Protein AF-A0A4Y2PBB4-F1 (afdb_monomer)

Organism: Araneus ventricosus (NCBI:txid182803)

Secondary structure (DSSP, 8-state):
-PPPPPPPPHHHHHHHHTT-------------------------------GGGTT--GGGS-SS----------SPPS-----SS---SHHHHHHHHS-HHHHHHHHHHHHHHHHHHHHHHHHS--SS-------PPPPPHHHHHHHHHHHHHHHHS--SSGGGGT---GGGGG--

Nearest PDB structures (foldseek):
  8j9h-assembly1_BL  TM=3.618E-01  e=5.213E+00  Euglena gracilis

InterPro domains:
  IPR029526 PiggyBac transposable element-derived protein [PF13843] (90-167)

Sequence (176 aa):
MAKRVKYPSESEISKLLNESDSETEESSFSNTSNSESDCSDDTEIIDYLDDSANDLSASDWQTDIKELPSLEFSANSGIYINSSEPVETEMDFLNLFFMNEIIEIIVDETNKFSKLIFEKSKIEPSSSKSQEPKCIAEVTGNEMRVFMSLIILMSIIKKPTIKMYFFQIQYLALLF

Foldseek 3Di:
DDDDDDDDDPVVVVVVVPPDDDDDDDDDDDDDDDPPDDDDDPDPPPPPPPCVVVPDDPVNDDPDPPPDPPDDDPDDPDDPDPDPDDDDDPVSVVCVVVPPVNLVVVLVVVQVVLVVVLVVCVVDPDPDPPDNPDSDDRDDSVNSVVVVVLVVVCVVDPDPDPVVSVDDPPVVVVPD

Radius of gyration: 30.01 Å; Cα contacts (8 Å, |Δi|>4): 28; chains: 1; bounding box: 83×68×50 Å

Solvent-accessible surface area (backbone atoms only — not comparable to full-atom values): 12350 Å² total; per-residue (Å²): 138,86,86,80,85,81,79,83,54,71,74,61,56,56,54,66,64,73,73,74,83,83,87,85,86,89,84,84,90,78,94,75,85,89,75,91,74,90,74,89,71,93,64,83,78,77,75,83,66,67,74,83,68,72,81,67,54,85,81,73,59,74,84,74,76,64,79,75,75,85,78,79,80,85,69,82,87,72,87,88,72,94,59,96,62,87,78,82,47,75,63,48,60,49,41,72,77,60,34,68,68,61,45,46,53,53,35,53,52,52,40,51,50,52,51,52,54,55,54,51,56,74,73,49,80,68,93,53,97,66,72,80,79,70,86,74,75,78,67,47,61,67,58,53,49,53,50,51,52,48,52,55,48,47,73,72,57,79,63,98,46,79,66,63,79,76,52,84,64,74,72,66,70,76,78,110

Mean predicted aligned error: 20.16 Å

pLDDT: mean 71.27, std 17.94, range [35.44, 96.81]

Structure (mmCIF, N/CA/C/O backbone):
data_AF-A0A4Y2PBB4-F1
#
_entry.id   AF-A0A4Y2PBB4-F1
#
loop_
_atom_site.group_PDB
_atom_site.id
_atom_site.type_symbol
_atom_site.label_atom_id
_atom_site.label_alt_id
_atom_site.label_comp_id
_atom_site.label_asym_id
_atom_site.label_entity_id
_atom_site.label_seq_id
_atom_site.pdbx_PDB_ins_code
_atom_site.Cartn_x
_atom_site.Cartn_y
_atom_site.Cartn_z
_atom_site.occupancy
_atom_site.B_iso_or_equiv
_atom_site.auth_seq_id
_atom_site.auth_comp_id
_atom_site.auth_asym_id
_atom_site.auth_atom_id
_atom_site.pdbx_PDB_model_num
ATOM 1 N N . MET A 1 1 ? -37.065 30.468 24.265 1.00 43.75 1 MET A N 1
ATOM 2 C CA . MET A 1 1 ? -36.313 31.745 24.216 1.00 43.75 1 MET A CA 1
ATOM 3 C C . MET A 1 1 ? -35.036 31.520 23.418 1.00 43.75 1 MET A C 1
ATOM 5 O O . MET A 1 1 ? -34.189 30.766 23.873 1.00 43.75 1 MET A O 1
ATOM 9 N N . ALA A 1 2 ? -34.922 32.085 22.214 1.00 45.81 2 ALA A N 1
ATOM 10 C CA . ALA A 1 2 ? -33.724 31.955 21.379 1.00 45.81 2 ALA A CA 1
ATOM 11 C C . ALA A 1 2 ? -32.713 33.066 21.725 1.00 45.81 2 ALA A C 1
ATOM 13 O O . ALA A 1 2 ? -33.076 34.243 21.717 1.00 45.81 2 ALA A O 1
ATOM 14 N N . LYS A 1 3 ? -31.462 32.704 22.045 1.00 54.16 3 LYS A N 1
ATOM 15 C CA . LYS A 1 3 ? -30.364 33.662 22.258 1.00 54.16 3 LYS A CA 1
ATOM 16 C C . LYS A 1 3 ? -29.934 34.228 20.902 1.00 54.16 3 LYS A C 1
ATOM 18 O O . LYS A 1 3 ? -29.501 33.474 20.037 1.00 54.16 3 LYS A O 1
ATOM 23 N N . ARG A 1 4 ? -30.058 35.544 20.711 1.00 58.00 4 ARG A N 1
ATOM 24 C CA . ARG A 1 4 ? -29.497 36.237 19.542 1.00 58.00 4 ARG A CA 1
ATOM 25 C C . ARG A 1 4 ? -28.008 36.485 19.782 1.00 58.00 4 ARG A C 1
ATOM 27 O O . ARG A 1 4 ? -27.651 37.098 20.783 1.00 58.00 4 ARG A O 1
ATOM 34 N N . VAL A 1 5 ? -27.163 36.010 18.872 1.00 64.62 5 VAL A N 1
ATOM 35 C CA . VAL A 1 5 ? -25.739 36.366 18.818 1.00 64.62 5 VAL A CA 1
ATOM 36 C C . VAL A 1 5 ? -25.643 37.782 18.251 1.00 64.62 5 VAL A C 1
ATOM 38 O O . VAL A 1 5 ? -26.201 38.058 17.189 1.00 64.62 5 VAL A O 1
ATOM 41 N N . LYS A 1 6 ? -25.007 38.695 18.990 1.00 74.06 6 LYS A N 1
ATOM 42 C CA . LYS A 1 6 ? -24.776 40.079 18.562 1.00 74.06 6 LYS A CA 1
ATOM 43 C C . LYS A 1 6 ? -23.363 40.163 17.996 1.00 74.06 6 LYS A C 1
ATOM 45 O O . LYS A 1 6 ? -22.411 39.891 18.719 1.00 74.06 6 LYS A O 1
ATOM 50 N N . TYR A 1 7 ? -23.248 40.507 16.719 1.00 76.69 7 TYR A N 1
ATOM 51 C CA . TYR A 1 7 ? -21.956 40.743 16.082 1.00 76.69 7 TYR A CA 1
ATOM 52 C C . TYR A 1 7 ? -21.440 42.145 16.449 1.00 76.69 7 TYR A C 1
ATOM 54 O O . TYR A 1 7 ? -22.256 43.070 16.551 1.00 76.69 7 TYR A O 1
ATOM 62 N N . PRO A 1 8 ? -20.125 42.300 16.686 1.00 72.38 8 PRO A N 1
ATOM 63 C CA . PRO A 1 8 ? -19.510 43.599 16.931 1.00 72.38 8 PRO A CA 1
ATOM 64 C C . PRO A 1 8 ? -19.609 44.497 15.694 1.00 72.38 8 PRO A C 1
ATOM 66 O O . PRO A 1 8 ? -19.693 44.024 14.559 1.00 72.38 8 PRO A O 1
ATOM 69 N N . SER A 1 9 ? -19.651 45.804 15.937 1.00 74.88 9 SER A N 1
ATOM 70 C CA . SER A 1 9 ? -19.776 46.816 14.880 1.00 74.88 9 SER A CA 1
ATOM 71 C C . SER A 1 9 ? -18.428 47.105 14.215 1.00 74.88 9 SER A C 1
ATOM 73 O O . SER A 1 9 ? -17.387 46.966 14.852 1.00 74.88 9 SER A O 1
ATOM 75 N N . GLU A 1 10 ? -18.428 47.556 12.957 1.00 74.31 10 GLU A N 1
ATOM 76 C CA . GLU A 1 10 ? -17.190 47.858 12.215 1.00 74.31 10 GLU A CA 1
ATOM 77 C C . GLU A 1 10 ? -16.285 48.862 12.943 1.00 74.31 10 GLU A C 1
ATOM 79 O O . GLU A 1 10 ? -15.072 48.686 12.968 1.00 74.31 10 GLU A O 1
ATOM 84 N N . SER A 1 11 ? -16.861 49.846 13.642 1.00 74.12 11 SER A N 1
ATOM 85 C CA . SER A 1 11 ? -16.095 50.811 14.444 1.00 74.12 11 SER A CA 1
ATOM 86 C C . SER A 1 11 ? -15.337 50.177 15.613 1.00 74.12 11 SER A C 1
ATOM 88 O O . SER A 1 11 ? -14.315 50.699 16.049 1.00 74.12 11 SER A O 1
ATOM 90 N N . GLU A 1 12 ? -15.844 49.063 16.139 1.00 73.62 12 GLU A N 1
ATOM 91 C CA . GLU A 1 12 ? -15.224 48.307 17.230 1.00 73.62 12 GLU A CA 1
ATOM 92 C C . GLU A 1 12 ? -14.040 47.484 16.702 1.00 73.62 12 GLU A C 1
ATOM 94 O O . GLU A 1 12 ? -12.995 47.413 17.343 1.00 73.62 12 GLU A O 1
ATOM 99 N N . ILE A 1 13 ? -14.172 46.960 15.479 1.00 73.75 13 ILE A N 1
ATOM 100 C CA . ILE A 1 13 ? -13.119 46.231 14.763 1.00 73.75 13 ILE A CA 1
ATOM 101 C C . ILE A 1 13 ? -11.971 47.179 14.388 1.00 73.75 13 ILE A C 1
ATOM 103 O O . ILE A 1 13 ? -10.810 46.864 14.630 1.00 73.75 13 ILE A O 1
ATOM 107 N N . SER A 1 14 ? -12.277 48.371 13.864 1.00 71.62 14 SER A N 1
ATOM 108 C CA . SER A 1 14 ? -11.256 49.360 13.483 1.00 71.62 14 SER A CA 1
ATOM 109 C C . SER A 1 14 ? -10.435 49.858 14.672 1.00 71.62 14 SER A C 1
ATOM 111 O O . SER A 1 14 ? -9.261 50.185 14.521 1.00 71.62 14 SER A O 1
ATOM 113 N N . LYS A 1 15 ? -11.036 49.909 15.865 1.00 75.38 15 LYS A N 1
ATOM 114 C CA . LYS A 1 15 ? -10.347 50.369 17.072 1.00 75.38 15 LYS A CA 1
ATOM 115 C C . LYS A 1 15 ? -9.294 49.369 17.559 1.00 75.38 15 LYS A C 1
ATOM 117 O O . LYS A 1 15 ? -8.259 49.796 18.049 1.00 75.38 15 LYS A O 1
ATOM 122 N N . LEU A 1 16 ? -9.538 48.070 17.376 1.00 68.19 16 LEU A N 1
ATOM 123 C CA . LEU A 1 16 ? -8.591 47.009 17.735 1.00 68.19 16 LEU A CA 1
ATOM 124 C C . LEU A 1 16 ? -7.382 46.946 16.792 1.00 68.19 16 LEU A C 1
ATOM 126 O O . LEU A 1 16 ? -6.309 46.532 17.211 1.00 68.19 16 LEU A O 1
ATOM 130 N N . LEU A 1 17 ? -7.546 47.363 15.534 1.00 65.50 17 LEU A N 1
ATOM 131 C CA . LEU A 1 17 ? -6.468 47.344 14.539 1.00 65.50 17 LEU A CA 1
ATOM 132 C C . LEU A 1 17 ? -5.470 48.497 14.711 1.00 65.50 17 LEU A C 1
ATOM 134 O O . LEU A 1 17 ? -4.306 48.339 14.373 1.00 65.50 17 LEU A O 1
ATOM 138 N N . ASN A 1 18 ? -5.901 49.630 15.268 1.00 63.97 18 ASN A N 1
ATOM 139 C CA . ASN A 1 18 ? -5.060 50.824 15.412 1.00 63.97 18 ASN A CA 1
ATOM 140 C C . ASN A 1 18 ? -4.245 50.870 16.719 1.00 63.97 18 ASN A C 1
ATOM 142 O O . ASN A 1 18 ? -3.584 51.871 16.979 1.00 63.97 18 ASN A O 1
ATOM 146 N N . GLU A 1 19 ? -4.320 49.840 17.568 1.00 56.00 19 GLU A N 1
ATOM 147 C CA . GLU A 1 19 ? -3.650 49.819 18.881 1.00 56.00 19 GLU A CA 1
ATOM 148 C C . GLU A 1 19 ? -2.366 48.969 18.901 1.00 56.00 19 GLU A C 1
ATOM 150 O O . GLU A 1 19 ? -1.765 48.777 19.954 1.00 56.00 19 GLU A O 1
ATOM 155 N N . SER A 1 20 ? -1.916 48.462 17.750 1.00 53.50 20 SER A N 1
ATOM 156 C CA . SER A 1 20 ? -0.652 47.728 17.623 1.00 53.50 20 SER A CA 1
ATOM 157 C C . SER A 1 20 ? 0.253 48.394 16.597 1.00 53.50 20 SER A C 1
ATOM 159 O O . SER A 1 20 ? 0.268 47.965 15.457 1.00 53.50 20 SER A O 1
ATOM 161 N N . ASP A 1 21 ? 0.990 49.419 17.031 1.00 43.59 21 ASP A N 1
ATOM 162 C CA . ASP A 1 21 ? 2.260 49.832 16.423 1.00 43.59 21 ASP A CA 1
ATOM 163 C C . ASP A 1 21 ? 3.111 50.580 17.466 1.00 43.59 21 ASP A C 1
ATOM 165 O O . ASP A 1 21 ? 2.769 51.669 17.928 1.00 43.59 21 ASP A O 1
ATOM 169 N N . SER A 1 22 ? 4.236 49.977 17.853 1.00 47.88 22 SER A N 1
ATOM 170 C CA . SER A 1 22 ? 5.386 50.685 18.420 1.00 47.88 22 SER A CA 1
ATOM 171 C C . SER A 1 22 ? 6.642 50.055 17.834 1.00 47.88 22 SER A C 1
ATOM 173 O O . SER A 1 22 ? 7.007 48.932 18.175 1.00 47.88 22 SER A O 1
ATOM 175 N N . GLU A 1 23 ? 7.264 50.797 16.930 1.00 49.31 23 GLU A N 1
ATOM 176 C CA . GLU A 1 23 ? 8.400 50.413 16.099 1.00 49.31 23 GLU A CA 1
ATOM 177 C C . GLU A 1 23 ? 9.717 50.335 16.885 1.00 49.31 23 GLU A C 1
ATOM 179 O O . GLU A 1 23 ? 9.959 51.110 17.814 1.00 49.31 23 GLU A O 1
ATOM 184 N N . THR A 1 24 ? 10.626 49.447 16.473 1.00 43.56 24 THR A N 1
ATOM 185 C CA . THR A 1 24 ? 12.070 49.693 16.593 1.00 43.56 24 THR A CA 1
ATOM 186 C C . THR A 1 24 ? 12.795 49.046 15.414 1.00 43.56 24 THR A C 1
ATOM 188 O O . THR A 1 24 ? 12.574 47.886 15.080 1.00 43.56 24 THR A O 1
ATOM 191 N N . GLU A 1 25 ? 13.625 49.869 14.793 1.00 42.59 25 GLU A N 1
ATOM 192 C CA . GLU A 1 25 ? 14.246 49.759 13.479 1.00 42.59 25 GLU A CA 1
ATOM 193 C C . GLU A 1 25 ? 15.594 48.991 13.480 1.00 42.59 25 GLU A C 1
ATOM 195 O O . GLU A 1 25 ? 16.358 49.067 14.443 1.00 42.59 25 GLU A O 1
ATOM 200 N N . GLU A 1 26 ? 15.873 48.347 12.334 1.00 41.59 26 GLU A N 1
ATOM 201 C CA . GLU A 1 26 ? 17.186 48.017 11.717 1.00 41.59 26 GLU A CA 1
ATOM 202 C C . GLU A 1 26 ? 18.012 46.783 12.181 1.00 41.59 26 GLU A C 1
ATOM 204 O O . GLU A 1 26 ? 18.726 46.800 13.183 1.00 41.59 26 GLU A O 1
ATOM 209 N N . SER A 1 27 ? 18.085 45.731 11.341 1.00 35.44 27 SER A N 1
ATOM 210 C CA . SER A 1 27 ? 19.263 45.464 10.472 1.00 35.44 27 SER A CA 1
ATOM 211 C C . SER A 1 27 ? 19.298 44.055 9.819 1.00 35.44 27 SER A C 1
ATOM 213 O O . SER A 1 27 ? 19.189 43.025 10.471 1.00 35.44 27 SER A O 1
ATOM 215 N N . SER A 1 28 ? 19.519 44.063 8.497 1.00 38.28 28 SER A N 1
ATOM 216 C CA . SER A 1 28 ? 20.269 43.124 7.631 1.00 38.28 28 SER A CA 1
ATOM 217 C C . SER A 1 28 ? 20.071 41.589 7.645 1.00 38.28 28 SER A C 1
ATOM 219 O O . SER A 1 28 ? 20.557 40.872 8.509 1.00 38.28 28 SER A O 1
ATOM 221 N N . PHE A 1 29 ? 19.569 41.124 6.489 1.00 40.06 29 PHE A N 1
ATOM 222 C CA . PHE A 1 29 ? 19.884 39.900 5.723 1.00 40.06 29 PHE A CA 1
ATOM 223 C C . PHE A 1 29 ? 19.882 38.525 6.416 1.00 40.06 29 PHE A C 1
ATOM 225 O O . PHE A 1 29 ? 20.859 38.118 7.033 1.00 40.06 29 PHE A O 1
ATOM 232 N N . SER A 1 30 ? 18.897 37.692 6.065 1.00 38.47 30 SER A N 1
ATOM 233 C CA . SER A 1 30 ? 19.142 36.380 5.430 1.00 38.47 30 SER A CA 1
ATOM 234 C C . SER A 1 30 ? 17.825 35.701 5.036 1.00 38.47 30 SER A C 1
ATOM 236 O O . SER A 1 30 ? 16.863 35.665 5.797 1.00 38.47 30 SER A O 1
ATOM 238 N N . ASN A 1 31 ? 17.777 35.181 3.808 1.00 47.44 31 ASN A N 1
ATOM 239 C CA . ASN A 1 31 ? 16.677 34.362 3.306 1.00 47.44 31 ASN A CA 1
ATOM 240 C C . ASN A 1 31 ? 16.525 33.101 4.165 1.00 47.44 31 ASN A C 1
ATOM 242 O O . ASN A 1 31 ? 17.459 32.308 4.250 1.00 47.44 31 ASN A O 1
ATOM 246 N N . THR A 1 32 ? 15.332 32.866 4.703 1.00 38.91 32 THR A N 1
ATOM 247 C CA . THR A 1 32 ? 14.933 31.564 5.243 1.00 38.91 32 THR A CA 1
ATOM 248 C C . THR A 1 32 ? 13.586 31.185 4.640 1.00 38.91 32 THR A C 1
ATOM 250 O O . THR A 1 32 ? 12.572 31.856 4.815 1.00 38.91 32 THR A O 1
ATOM 253 N N . SER A 1 33 ? 13.628 30.131 3.829 1.00 40.69 33 SER A N 1
ATOM 254 C CA . SER A 1 33 ? 12.476 29.466 3.242 1.00 40.69 33 SER A CA 1
ATOM 255 C C . SER A 1 33 ? 11.759 28.697 4.349 1.00 40.69 33 SER A C 1
ATOM 257 O O . SER A 1 33 ? 12.247 27.653 4.774 1.00 40.69 33 SER A O 1
ATOM 259 N N . ASN A 1 34 ? 10.605 29.191 4.801 1.00 37.28 34 ASN A N 1
ATOM 260 C CA . ASN A 1 34 ? 9.752 28.485 5.756 1.00 37.28 34 ASN A CA 1
ATOM 261 C C . ASN A 1 34 ? 9.193 27.200 5.126 1.00 37.28 34 ASN A C 1
ATOM 263 O O . ASN A 1 34 ? 8.196 27.225 4.405 1.00 37.28 34 ASN A O 1
ATOM 267 N N . SER A 1 35 ? 9.840 26.073 5.418 1.00 45.50 35 SER A N 1
ATOM 268 C CA . SER A 1 35 ? 9.249 24.739 5.336 1.00 45.50 35 SER A CA 1
ATOM 269 C C . SER A 1 35 ? 9.060 24.237 6.763 1.00 45.50 35 SER A C 1
ATOM 271 O O . SER A 1 35 ? 9.949 23.621 7.340 1.00 45.50 35 SER A O 1
ATOM 273 N N . GLU A 1 36 ? 7.900 24.539 7.335 1.00 41.81 36 GLU A N 1
ATOM 274 C CA . GLU A 1 36 ? 7.465 24.043 8.640 1.00 41.81 36 GLU A CA 1
ATOM 275 C C . GLU A 1 36 ? 7.077 22.561 8.483 1.00 41.81 36 GLU A C 1
ATOM 277 O O . GLU A 1 36 ? 5.978 22.227 8.037 1.00 41.81 36 GLU A O 1
ATOM 282 N N . SER A 1 37 ? 8.010 21.666 8.798 1.00 48.28 37 SER A N 1
ATOM 283 C CA . SER A 1 37 ? 7.759 20.243 9.036 1.00 48.28 37 SER A CA 1
ATOM 284 C C . SER A 1 37 ? 8.382 19.902 10.380 1.00 48.28 37 SER A C 1
ATOM 286 O O . SER A 1 37 ? 9.526 19.461 10.456 1.00 48.28 37 SER A O 1
ATOM 288 N N . ASP A 1 38 ? 7.621 20.161 11.435 1.00 38.88 38 ASP A N 1
ATOM 289 C CA . ASP A 1 38 ? 7.949 19.777 12.800 1.00 38.88 38 ASP A CA 1
ATOM 290 C C . ASP A 1 38 ? 7.742 18.258 12.945 1.00 38.88 38 ASP A C 1
ATOM 292 O O . ASP A 1 38 ? 6.617 17.755 12.959 1.00 38.88 38 ASP A O 1
ATOM 296 N N . CYS A 1 39 ? 8.842 17.511 12.944 1.00 42.38 39 CYS A N 1
ATOM 297 C CA . CYS A 1 39 ? 8.898 16.104 13.327 1.00 42.38 39 CYS A CA 1
ATOM 298 C C . CYS A 1 39 ? 9.960 15.993 14.419 1.00 42.38 39 CYS A C 1
ATOM 300 O O . CYS A 1 39 ? 11.115 15.674 14.153 1.00 42.38 39 CYS A O 1
ATOM 302 N N . SER A 1 40 ? 9.565 16.328 15.645 1.00 45.88 40 SER A N 1
ATOM 303 C CA . SER A 1 40 ? 10.301 15.955 16.848 1.00 45.88 40 SER A CA 1
ATOM 304 C C . SER A 1 40 ? 10.120 14.450 17.058 1.00 45.88 40 SER A C 1
ATOM 306 O O . SER A 1 40 ? 9.059 13.993 17.481 1.00 45.88 40 SER A O 1
ATOM 308 N N . ASP A 1 41 ? 11.146 13.687 16.686 1.00 47.62 41 ASP A N 1
ATOM 309 C CA . ASP A 1 41 ? 11.346 12.311 17.129 1.00 47.62 41 ASP A CA 1
ATOM 310 C C . ASP A 1 41 ? 12.558 12.329 18.067 1.00 47.62 41 ASP A C 1
ATOM 312 O O . ASP A 1 41 ? 13.708 12.364 17.630 1.00 47.62 41 ASP A O 1
ATOM 316 N N . ASP A 1 42 ? 12.292 12.403 19.374 1.00 51.09 42 ASP A N 1
ATOM 317 C CA . ASP A 1 42 ? 13.298 12.257 20.430 1.00 51.09 42 ASP A CA 1
ATOM 318 C C . ASP A 1 42 ? 13.676 10.772 20.559 1.00 51.09 42 ASP A C 1
ATOM 320 O O . ASP A 1 42 ? 13.430 10.113 21.571 1.00 51.09 42 ASP A O 1
ATOM 324 N N . THR A 1 43 ? 14.269 10.214 19.509 1.00 57.44 43 THR A N 1
ATOM 325 C CA . THR A 1 43 ? 15.078 9.006 19.635 1.00 57.44 43 THR A CA 1
ATOM 326 C C . THR A 1 43 ? 16.516 9.451 19.813 1.00 57.44 43 THR A C 1
ATOM 328 O O . THR A 1 43 ? 17.122 9.974 18.878 1.00 57.44 43 THR A O 1
ATOM 331 N N . GLU A 1 44 ? 17.061 9.262 21.016 1.00 54.19 44 GLU A N 1
ATOM 332 C CA . GLU A 1 44 ? 18.499 9.353 21.255 1.00 54.19 44 GLU A CA 1
ATOM 333 C C . GLU A 1 44 ? 19.199 8.423 20.256 1.00 54.19 44 GLU A C 1
ATOM 335 O O . GLU A 1 44 ? 19.171 7.198 20.390 1.00 54.19 44 GLU A O 1
ATOM 340 N N . ILE A 1 45 ? 19.778 9.013 19.209 1.00 56.25 45 ILE A N 1
ATOM 341 C CA . ILE A 1 45 ? 20.668 8.323 18.285 1.00 56.25 45 ILE A CA 1
ATOM 342 C C . ILE A 1 45 ? 21.884 7.938 19.123 1.00 56.25 45 ILE A C 1
ATOM 344 O O . ILE A 1 45 ? 22.786 8.741 19.356 1.00 56.25 45 ILE A O 1
ATOM 348 N N . ILE A 1 46 ? 21.872 6.716 19.651 1.00 56.16 46 ILE A N 1
ATOM 349 C CA . ILE A 1 46 ? 23.060 6.093 20.216 1.00 56.16 46 ILE A CA 1
ATOM 350 C C . ILE A 1 46 ? 23.963 5.815 19.019 1.00 56.16 46 ILE A C 1
ATOM 352 O O . ILE A 1 46 ? 23.807 4.810 18.323 1.00 56.16 46 ILE A O 1
ATOM 356 N N . ASP A 1 47 ? 24.864 6.760 18.759 1.00 47.66 47 ASP A N 1
ATOM 357 C CA . ASP A 1 47 ? 25.982 6.611 17.840 1.00 47.66 47 ASP A CA 1
ATOM 358 C C . ASP A 1 47 ? 26.829 5.427 18.320 1.00 47.66 47 ASP A C 1
ATOM 360 O O . ASP A 1 47 ? 27.738 5.555 19.138 1.00 47.66 47 ASP A O 1
ATOM 364 N N . TYR A 1 48 ? 26.544 4.237 17.794 1.00 53.12 48 TYR A N 1
ATOM 365 C CA . TYR A 1 48 ? 27.522 3.156 17.733 1.00 53.12 48 TYR A CA 1
ATOM 366 C C . TYR A 1 48 ? 28.523 3.481 16.620 1.00 53.12 48 TYR A C 1
ATOM 368 O O . TYR A 1 48 ? 28.664 2.741 15.646 1.00 53.12 48 TYR A O 1
ATOM 376 N N . LEU A 1 49 ? 29.185 4.632 16.740 1.00 54.78 49 LEU A N 1
ATOM 377 C CA . LEU A 1 49 ? 30.359 4.934 15.950 1.00 54.78 49 LEU A CA 1
ATOM 378 C C . LEU A 1 49 ? 31.506 4.150 16.574 1.00 54.78 49 LEU A C 1
ATOM 380 O O . LEU A 1 49 ? 31.908 4.374 17.712 1.00 54.78 49 LEU A O 1
ATOM 384 N N . ASP A 1 50 ? 31.976 3.165 15.822 1.00 53.50 50 ASP A N 1
ATOM 385 C CA . ASP A 1 50 ? 33.253 2.519 16.059 1.00 53.50 50 ASP A CA 1
ATOM 386 C C . ASP A 1 50 ? 34.339 3.611 16.076 1.00 53.50 50 ASP A C 1
ATOM 388 O O . ASP A 1 50 ? 34.716 4.151 15.032 1.00 53.50 50 ASP A O 1
ATOM 392 N N . ASP A 1 51 ? 34.819 3.963 17.274 1.00 54.19 51 ASP A N 1
ATOM 393 C CA . ASP A 1 51 ? 35.875 4.962 17.516 1.00 54.19 51 ASP A CA 1
ATOM 394 C C . ASP A 1 51 ? 37.178 4.658 16.745 1.00 54.19 51 ASP A C 1
ATOM 396 O O . ASP A 1 51 ? 38.077 5.497 16.669 1.00 54.19 51 ASP A O 1
ATOM 400 N N . SER A 1 52 ? 37.282 3.481 16.118 1.00 57.09 52 SER A N 1
ATOM 401 C CA . SER A 1 52 ? 38.354 3.122 15.191 1.00 57.09 52 SER A CA 1
ATOM 402 C C . SER A 1 52 ? 38.429 4.001 13.932 1.00 57.09 52 SER A C 1
ATOM 404 O O . SER A 1 52 ? 39.455 3.966 13.251 1.00 57.09 52 SER A O 1
ATOM 406 N N . ALA A 1 53 ? 37.385 4.759 13.577 1.00 55.06 53 ALA A N 1
ATOM 407 C CA . ALA A 1 53 ? 37.382 5.605 12.376 1.00 55.06 53 ALA A CA 1
ATOM 408 C C . ALA A 1 53 ? 37.961 7.022 12.594 1.00 55.06 53 ALA A C 1
ATOM 410 O O . ALA A 1 53 ? 38.149 7.760 11.627 1.00 55.06 53 ALA A O 1
ATOM 411 N N . ASN A 1 54 ? 38.268 7.405 13.839 1.00 57.25 54 ASN A N 1
ATOM 412 C CA . ASN A 1 54 ? 38.697 8.765 14.198 1.00 57.25 54 ASN A CA 1
ATOM 413 C C . ASN A 1 54 ? 40.206 9.045 14.039 1.00 57.25 54 ASN A C 1
ATOM 415 O O . ASN A 1 54 ? 40.655 10.136 14.385 1.00 57.25 54 ASN A O 1
ATOM 419 N N . ASP A 1 55 ? 40.995 8.108 13.504 1.00 58.75 55 ASP A N 1
ATOM 420 C CA . ASP A 1 55 ? 42.446 8.296 13.298 1.00 58.75 55 ASP A CA 1
ATOM 421 C C . ASP A 1 55 ? 42.807 8.880 11.916 1.00 58.75 55 ASP A C 1
ATOM 423 O O . ASP A 1 55 ? 43.976 8.962 11.551 1.00 58.75 55 ASP A O 1
ATOM 427 N N . LEU A 1 56 ? 41.811 9.295 11.124 1.00 61.88 56 LEU A N 1
ATOM 428 C CA . LEU A 1 56 ? 42.044 9.986 9.855 1.00 61.88 56 LEU A CA 1
ATOM 429 C C . LEU A 1 56 ? 41.926 11.493 10.067 1.00 61.88 56 LEU A C 1
ATOM 431 O O . LEU A 1 56 ? 40.839 12.054 10.214 1.00 61.88 56 LEU A O 1
ATOM 435 N N . SER A 1 57 ? 43.071 12.164 10.079 1.00 68.06 57 SER A N 1
ATOM 436 C CA . SER A 1 57 ? 43.122 13.618 10.130 1.00 68.06 57 SER A CA 1
ATOM 437 C C . SER A 1 57 ? 42.718 14.203 8.773 1.00 68.06 57 SER A C 1
ATOM 439 O O . SER A 1 57 ? 42.902 13.586 7.725 1.00 68.06 57 SER A O 1
ATOM 441 N N . ALA A 1 58 ? 42.229 15.446 8.744 1.00 61.94 58 ALA A N 1
ATOM 442 C CA . ALA A 1 58 ? 41.965 16.152 7.483 1.00 61.94 58 ALA A CA 1
ATOM 443 C C . ALA A 1 58 ? 43.207 16.247 6.559 1.00 61.94 58 ALA A C 1
ATOM 445 O O . ALA A 1 58 ? 43.061 16.512 5.369 1.00 61.94 58 ALA A O 1
ATOM 446 N N . SER A 1 59 ? 44.413 15.998 7.088 1.00 62.66 59 SER A N 1
ATOM 447 C CA . SER A 1 59 ? 45.665 15.916 6.325 1.00 62.66 59 SER A CA 1
ATOM 448 C C . SER A 1 59 ? 45.846 14.608 5.542 1.00 62.66 59 SER A C 1
ATOM 450 O O . SER A 1 59 ? 46.733 14.552 4.695 1.00 62.66 59 SER A O 1
ATOM 452 N N . ASP A 1 60 ? 45.028 13.578 5.785 1.00 67.88 60 ASP A N 1
ATOM 453 C CA . ASP A 1 60 ? 45.069 12.301 5.052 1.00 67.88 60 ASP A CA 1
ATOM 454 C C . ASP A 1 60 ? 44.288 12.351 3.725 1.00 67.88 60 ASP A C 1
ATOM 456 O O . ASP A 1 60 ? 44.343 11.425 2.913 1.00 67.88 60 ASP A O 1
ATOM 460 N N . TRP A 1 61 ? 43.592 13.461 3.458 1.00 73.38 61 TRP A N 1
ATOM 461 C CA . TRP A 1 61 ? 42.965 13.735 2.170 1.00 73.38 61 TRP A CA 1
ATOM 462 C C . TRP A 1 61 ? 44.021 14.231 1.177 1.00 73.38 61 TRP A C 1
ATOM 464 O O . TRP A 1 61 ? 44.545 15.338 1.303 1.00 73.38 61 TRP A O 1
ATOM 474 N N . GLN A 1 62 ? 44.331 13.436 0.150 1.00 70.81 62 GLN A N 1
ATOM 475 C CA . GLN A 1 62 ? 45.181 13.903 -0.947 1.00 70.81 62 GLN A CA 1
ATOM 476 C C . GLN A 1 62 ? 44.439 14.944 -1.796 1.00 70.81 62 GLN A C 1
ATOM 478 O O . GLN A 1 62 ? 43.447 14.637 -2.453 1.00 70.81 62 GLN A O 1
ATOM 483 N N . THR A 1 63 ? 44.956 16.173 -1.826 1.00 69.00 63 THR A N 1
ATOM 484 C CA . THR A 1 63 ? 44.509 17.237 -2.745 1.00 69.00 63 THR A CA 1
ATOM 485 C C . THR A 1 63 ? 45.019 17.035 -4.170 1.00 69.00 63 THR A C 1
ATOM 487 O O . THR A 1 63 ? 44.429 17.543 -5.123 1.00 69.00 63 THR A O 1
ATOM 490 N N . ASP A 1 64 ? 46.101 16.271 -4.320 1.00 69.44 64 ASP A N 1
ATOM 491 C CA . ASP A 1 64 ? 46.697 15.942 -5.608 1.00 69.44 64 ASP A CA 1
ATOM 492 C C . ASP A 1 64 ? 46.040 14.672 -6.151 1.00 69.44 64 ASP A C 1
ATOM 494 O O . ASP A 1 64 ? 46.504 13.551 -5.922 1.00 69.44 64 ASP A O 1
ATOM 498 N N . ILE A 1 65 ? 44.931 14.847 -6.873 1.00 67.69 65 ILE A N 1
ATOM 499 C CA . ILE A 1 65 ? 44.295 13.764 -7.625 1.00 67.69 65 ILE A CA 1
ATOM 500 C C . ILE A 1 65 ? 45.255 13.373 -8.754 1.00 67.69 65 ILE A C 1
ATOM 502 O O . ILE A 1 65 ? 45.245 13.947 -9.842 1.00 67.69 65 ILE A O 1
ATOM 506 N N . LYS A 1 66 ? 46.119 12.390 -8.490 1.00 71.56 66 LYS A N 1
ATOM 507 C CA . LYS A 1 66 ? 46.791 11.627 -9.544 1.00 71.56 66 LYS A CA 1
ATOM 508 C C . LYS A 1 66 ? 45.685 11.071 -10.442 1.00 71.56 66 LYS A C 1
ATOM 510 O O . LYS A 1 66 ? 44.717 10.547 -9.898 1.00 71.56 66 LYS A O 1
ATOM 515 N N . GLU A 1 67 ? 45.802 11.251 -11.762 1.00 71.81 67 GLU A N 1
ATOM 516 C CA . GLU A 1 67 ? 44.781 10.858 -12.749 1.00 71.81 67 GLU A CA 1
ATOM 517 C C . GLU A 1 67 ? 44.070 9.570 -12.319 1.00 71.81 67 GLU A C 1
ATOM 519 O O . GLU A 1 67 ? 44.716 8.531 -12.145 1.00 71.81 67 GLU A O 1
ATOM 524 N N . LEU A 1 68 ? 42.757 9.669 -12.063 1.00 73.56 68 LEU A N 1
ATOM 525 C CA . LEU A 1 68 ? 41.969 8.522 -11.632 1.00 73.56 68 LEU A CA 1
ATOM 526 C C . LEU A 1 68 ? 42.151 7.413 -12.675 1.00 73.56 68 LEU A C 1
ATOM 528 O O . LEU A 1 68 ? 42.017 7.692 -13.872 1.00 73.56 68 LEU A O 1
ATOM 532 N N . PRO A 1 69 ? 42.452 6.169 -12.264 1.00 76.50 69 PRO A N 1
ATOM 533 C CA . PRO A 1 69 ? 42.534 5.075 -13.212 1.00 76.50 69 PRO A CA 1
ATOM 534 C C . PRO A 1 69 ? 41.213 4.991 -13.977 1.00 76.50 69 PRO A C 1
ATOM 536 O O . PRO A 1 69 ? 40.136 5.027 -13.380 1.00 76.50 69 PRO A O 1
ATOM 539 N N . SER A 1 70 ? 41.310 4.896 -15.303 1.00 75.56 70 SER A N 1
ATOM 540 C CA . SER A 1 70 ? 40.171 4.635 -16.180 1.00 75.56 70 SER A CA 1
ATOM 541 C C . SER A 1 70 ? 39.494 3.343 -15.730 1.00 75.56 70 SER A C 1
ATOM 543 O O . SER A 1 70 ? 40.000 2.250 -15.987 1.00 75.56 70 SER A O 1
ATOM 545 N N . LEU A 1 71 ? 38.371 3.467 -15.026 1.00 79.69 71 LEU A N 1
ATOM 546 C CA . LEU A 1 71 ? 37.576 2.322 -14.620 1.00 79.69 71 LEU A CA 1
ATOM 547 C C . LEU A 1 71 ? 36.730 1.888 -15.817 1.00 79.69 71 LEU A C 1
ATOM 549 O O . LEU A 1 71 ? 35.711 2.502 -16.131 1.00 79.69 71 LEU A O 1
ATOM 553 N N . GLU A 1 72 ? 37.168 0.837 -16.505 1.00 79.75 72 GLU A N 1
ATOM 554 C CA . GLU A 1 72 ? 36.351 0.203 -17.535 1.00 79.75 72 GLU A CA 1
ATOM 555 C C . GLU A 1 72 ? 35.277 -0.660 -16.872 1.00 79.75 72 GLU A C 1
ATOM 557 O O . GLU A 1 72 ? 35.544 -1.728 -16.318 1.00 79.75 72 GLU A O 1
ATOM 562 N N . PHE A 1 73 ? 34.035 -0.189 -16.925 1.00 80.69 73 PHE A N 1
ATOM 563 C CA . PHE A 1 73 ? 32.883 -0.989 -16.541 1.00 80.69 73 PHE A CA 1
ATOM 564 C C . PHE A 1 73 ? 32.610 -2.023 -17.642 1.00 80.69 73 PHE A C 1
ATOM 566 O O . PHE A 1 73 ? 32.134 -1.681 -18.720 1.00 80.69 73 PHE A O 1
ATOM 573 N N . SER A 1 74 ? 32.916 -3.293 -17.371 1.00 80.50 74 SER A N 1
ATOM 574 C CA . SER A 1 74 ? 32.666 -4.417 -18.291 1.00 80.50 74 SER A CA 1
ATOM 575 C C . SER A 1 74 ? 31.273 -5.037 -18.141 1.00 80.50 74 SER A C 1
ATOM 577 O O . SER A 1 74 ? 30.889 -5.910 -18.918 1.00 80.50 74 SER A O 1
ATOM 579 N N . ALA A 1 75 ? 30.517 -4.609 -17.128 1.00 80.56 75 ALA A N 1
ATOM 580 C CA . ALA A 1 75 ? 29.166 -5.086 -16.891 1.00 80.56 75 ALA A CA 1
ATOM 581 C C . ALA A 1 75 ? 28.194 -4.487 -17.914 1.00 80.56 75 ALA A C 1
ATOM 583 O O . ALA A 1 75 ? 28.253 -3.299 -18.240 1.00 80.56 75 ALA A O 1
ATOM 584 N N . ASN A 1 76 ? 27.255 -5.309 -18.381 1.00 79.56 76 ASN A N 1
ATOM 585 C CA . ASN A 1 76 ? 26.174 -4.828 -19.229 1.00 79.56 76 ASN A CA 1
ATOM 586 C C . ASN A 1 76 ? 25.333 -3.821 -18.442 1.00 79.56 76 ASN A C 1
ATOM 588 O O . ASN A 1 76 ? 24.800 -4.135 -17.379 1.00 79.56 76 ASN A O 1
ATOM 592 N N . SER A 1 77 ? 25.214 -2.609 -18.979 1.00 76.12 77 SER A N 1
ATOM 593 C CA . SER A 1 77 ? 24.308 -1.606 -18.431 1.00 76.12 77 SER A CA 1
ATOM 594 C C . SER A 1 77 ? 22.870 -2.062 -18.638 1.00 76.12 77 SER A C 1
ATOM 596 O O . SER A 1 77 ? 22.480 -2.412 -19.751 1.00 76.12 77 SER A O 1
ATOM 598 N N . GLY A 1 78 ? 22.081 -2.054 -17.571 1.00 76.12 78 GLY A N 1
ATOM 599 C CA . GLY A 1 78 ? 20.682 -2.438 -17.637 1.00 76.12 78 GLY A CA 1
ATOM 600 C C . GLY A 1 78 ? 20.186 -3.059 -16.346 1.00 76.12 78 GLY A C 1
ATOM 601 O O . GLY A 1 78 ? 20.900 -3.176 -15.352 1.00 76.12 78 GLY A O 1
ATOM 602 N N . ILE A 1 79 ? 18.920 -3.440 -16.383 1.00 72.81 79 ILE A N 1
ATOM 603 C CA . ILE A 1 79 ? 18.259 -4.108 -15.279 1.00 72.81 79 ILE A CA 1
ATOM 604 C C . ILE A 1 79 ? 18.801 -5.539 -15.160 1.00 72.81 79 ILE A C 1
ATOM 606 O O . ILE A 1 79 ? 18.702 -6.341 -16.088 1.00 72.81 79 ILE A O 1
ATOM 610 N N . TYR A 1 80 ? 19.376 -5.853 -14.000 1.00 75.06 80 TYR A N 1
ATOM 611 C CA . TYR A 1 80 ? 19.824 -7.200 -13.664 1.00 75.06 80 TYR A CA 1
ATOM 612 C C . TYR A 1 80 ? 18.658 -7.986 -13.061 1.00 75.06 80 TYR A C 1
ATOM 614 O O . TYR A 1 80 ? 18.500 -8.070 -11.844 1.00 75.06 80 TYR A O 1
ATOM 622 N N . ILE A 1 81 ? 17.797 -8.519 -13.926 1.00 70.56 81 ILE A N 1
ATOM 623 C CA . ILE A 1 81 ? 16.714 -9.412 -13.518 1.00 70.56 81 ILE A CA 1
ATOM 624 C C . ILE A 1 81 ? 17.149 -10.852 -13.778 1.00 70.56 81 ILE A C 1
ATOM 626 O O . ILE A 1 81 ? 17.185 -11.311 -14.916 1.00 70.56 81 ILE A O 1
ATOM 630 N N . ASN A 1 82 ? 17.417 -11.584 -12.698 1.00 68.25 82 ASN A N 1
ATOM 631 C CA . ASN A 1 82 ? 17.521 -13.044 -12.716 1.00 68.25 82 ASN A CA 1
ATOM 632 C C . ASN A 1 82 ? 16.126 -13.676 -12.566 1.00 68.25 82 ASN A C 1
ATOM 634 O O . ASN A 1 82 ? 15.917 -14.538 -11.715 1.00 68.25 82 ASN A O 1
ATOM 638 N N . SER A 1 83 ? 15.146 -13.201 -13.336 1.00 64.50 83 SER A N 1
ATOM 639 C CA . SER A 1 83 ? 13.807 -13.795 -13.362 1.00 64.50 83 SER A CA 1
ATOM 640 C C . SER A 1 83 ? 13.766 -14.886 -14.419 1.00 64.50 83 SER A C 1
ATOM 642 O O . SER A 1 83 ? 14.270 -14.714 -15.527 1.00 64.50 83 SER A O 1
ATOM 644 N N . SER A 1 84 ? 13.141 -16.010 -14.074 1.00 65.06 84 SER A N 1
ATOM 645 C CA . SER A 1 84 ? 12.818 -17.060 -15.042 1.00 65.06 84 SER A CA 1
ATOM 646 C C . SER A 1 84 ? 11.713 -16.631 -16.013 1.00 65.06 84 SER A C 1
ATOM 648 O O . SER A 1 84 ? 11.547 -17.267 -17.053 1.00 65.06 84 SER A O 1
ATOM 650 N N . GLU A 1 85 ? 10.949 -15.594 -15.668 1.00 69.31 85 GLU A N 1
ATOM 651 C CA . GLU A 1 85 ? 9.837 -15.078 -16.461 1.00 69.31 85 GLU A CA 1
ATOM 652 C C . GLU A 1 85 ? 10.198 -13.715 -17.066 1.00 69.31 85 GLU A C 1
ATOM 654 O O . GLU A 1 85 ? 10.785 -12.874 -16.369 1.00 69.31 85 GLU A O 1
ATOM 659 N N . PRO A 1 86 ? 9.882 -13.492 -18.355 1.00 74.69 86 PRO A N 1
ATOM 660 C CA . PRO A 1 86 ? 10.143 -12.222 -19.010 1.00 74.69 86 PRO A CA 1
ATOM 661 C C . PRO A 1 86 ? 9.301 -11.117 -18.363 1.00 74.69 86 PRO A C 1
ATOM 663 O O . PRO A 1 86 ? 8.102 -11.271 -18.154 1.00 74.69 86 PRO A O 1
ATOM 666 N N . VAL A 1 87 ? 9.950 -9.999 -18.043 1.00 81.69 87 VAL A N 1
ATOM 667 C CA . VAL A 1 87 ? 9.298 -8.792 -17.525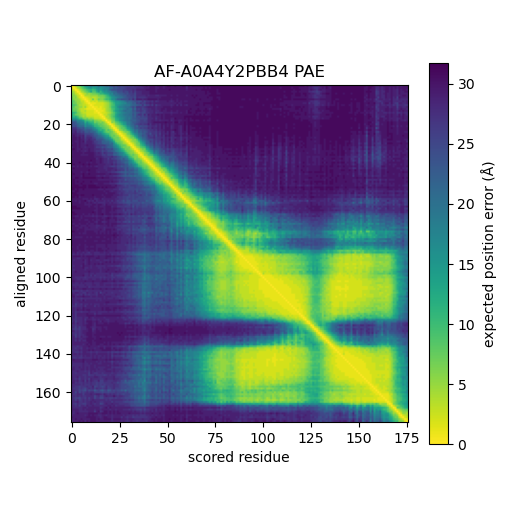 1.00 81.69 87 VAL A CA 1
ATOM 668 C C . VAL A 1 87 ? 8.960 -7.916 -18.724 1.00 81.69 87 VAL A C 1
ATOM 670 O O . VAL A 1 87 ? 9.855 -7.327 -19.331 1.00 81.69 87 VAL A O 1
ATOM 673 N N . GLU A 1 88 ? 7.682 -7.883 -19.099 1.00 85.06 88 GLU A N 1
ATOM 674 C CA . GLU A 1 88 ? 7.220 -7.208 -20.322 1.00 85.06 88 GLU A CA 1
ATOM 675 C C . GLU A 1 88 ? 6.267 -6.050 -20.025 1.00 85.06 88 GLU A C 1
ATOM 677 O O . GLU A 1 88 ? 6.237 -5.074 -20.776 1.00 85.06 88 GLU A O 1
ATOM 682 N N . THR A 1 89 ? 5.510 -6.131 -18.930 1.00 89.38 89 THR A N 1
ATOM 683 C CA . THR A 1 89 ? 4.491 -5.138 -18.579 1.00 89.38 89 THR A CA 1
ATOM 684 C C . THR A 1 89 ? 4.946 -4.226 -17.444 1.00 89.38 89 THR A C 1
ATOM 686 O O . THR A 1 89 ? 5.772 -4.589 -16.607 1.00 89.38 89 THR A O 1
ATOM 689 N N . GLU A 1 90 ? 4.361 -3.030 -17.357 1.00 88.62 90 GLU A N 1
ATOM 690 C CA . GLU A 1 90 ? 4.620 -2.079 -16.269 1.00 88.62 90 GLU A CA 1
ATOM 691 C C . GLU A 1 90 ? 4.293 -2.682 -14.895 1.00 88.62 90 GLU A C 1
ATOM 693 O O . GLU A 1 90 ? 4.938 -2.361 -13.894 1.00 88.62 90 GLU A O 1
ATOM 698 N N . MET A 1 91 ? 3.310 -3.585 -14.851 1.00 86.88 91 MET A N 1
ATOM 699 C CA . MET A 1 91 ? 2.926 -4.293 -13.635 1.00 86.88 91 MET A CA 1
ATOM 700 C C . MET A 1 91 ? 4.016 -5.266 -13.176 1.00 86.88 91 MET A C 1
ATOM 702 O O . MET A 1 91 ? 4.254 -5.385 -11.975 1.00 86.88 91 MET A O 1
ATOM 706 N N . ASP A 1 92 ? 4.712 -5.915 -14.109 1.00 87.19 92 ASP A N 1
ATOM 707 C CA . ASP A 1 92 ? 5.804 -6.836 -13.785 1.00 87.19 92 ASP A CA 1
ATOM 708 C C . ASP A 1 92 ? 6.956 -6.080 -13.118 1.00 87.19 92 ASP A C 1
ATOM 710 O O . ASP A 1 92 ? 7.458 -6.509 -12.082 1.00 87.19 92 ASP A O 1
ATOM 714 N N . PHE A 1 93 ? 7.300 -4.893 -13.633 1.00 86.69 93 PHE A N 1
ATOM 715 C CA . PHE A 1 93 ? 8.291 -4.019 -12.999 1.00 86.69 93 PHE A CA 1
ATOM 716 C C . PHE A 1 93 ? 7.856 -3.551 -11.610 1.00 86.69 93 PHE A C 1
ATOM 718 O O . PHE A 1 93 ? 8.672 -3.522 -10.692 1.00 86.69 93 PHE A O 1
ATOM 725 N N . LEU A 1 94 ? 6.579 -3.203 -11.430 1.00 88.31 94 LEU A N 1
ATOM 726 C CA . LEU A 1 94 ? 6.058 -2.797 -10.125 1.00 88.31 94 LEU A CA 1
ATOM 727 C C . LEU A 1 94 ? 6.144 -3.945 -9.105 1.00 88.31 94 LEU A C 1
ATOM 729 O O . LEU A 1 94 ? 6.533 -3.732 -7.956 1.00 88.31 94 LEU A O 1
ATOM 733 N N . ASN A 1 95 ? 5.837 -5.169 -9.532 1.00 87.94 95 ASN A N 1
ATOM 734 C CA . ASN A 1 95 ? 5.876 -6.358 -8.683 1.00 87.94 95 ASN A CA 1
ATOM 735 C C . ASN A 1 95 ? 7.297 -6.757 -8.249 1.00 87.94 95 ASN A C 1
ATOM 737 O O . ASN A 1 95 ? 7.433 -7.420 -7.222 1.00 87.94 95 ASN A O 1
ATOM 741 N N . LEU A 1 96 ? 8.348 -6.317 -8.956 1.00 87.25 96 LEU A N 1
ATOM 742 C CA . LEU A 1 96 ? 9.738 -6.499 -8.504 1.00 87.25 96 LEU A CA 1
ATOM 743 C C . LEU A 1 96 ? 10.020 -5.757 -7.194 1.00 87.25 96 LEU A C 1
ATOM 745 O O . LEU A 1 96 ? 10.793 -6.237 -6.371 1.00 87.25 96 LEU A O 1
ATOM 749 N N . PHE A 1 97 ? 9.395 -4.594 -6.998 1.00 86.38 97 PHE A N 1
ATOM 750 C CA . PHE A 1 97 ? 9.551 -3.796 -5.781 1.00 86.38 97 PHE A CA 1
ATOM 751 C C . PHE A 1 97 ? 8.500 -4.156 -4.726 1.00 86.38 97 PHE A C 1
ATOM 753 O O . PHE A 1 97 ? 8.802 -4.206 -3.537 1.00 86.38 97 PHE A O 1
ATOM 760 N N . PHE A 1 98 ? 7.267 -4.439 -5.156 1.00 87.81 98 PHE A N 1
ATOM 761 C CA . PHE A 1 98 ? 6.148 -4.804 -4.283 1.00 87.81 98 PHE A CA 1
ATOM 762 C C . PHE A 1 98 ? 5.897 -6.313 -4.297 1.00 87.81 98 PHE A C 1
ATOM 764 O O . PHE A 1 98 ? 4.826 -6.795 -4.694 1.00 87.81 98 PHE A O 1
ATOM 771 N N . MET A 1 99 ? 6.909 -7.053 -3.843 1.00 90.38 99 MET A N 1
ATOM 772 C CA . MET A 1 99 ? 6.853 -8.505 -3.707 1.00 90.38 99 MET A CA 1
ATOM 773 C C . MET A 1 99 ? 5.697 -8.933 -2.796 1.00 90.38 99 MET A C 1
ATOM 775 O O . MET A 1 99 ? 5.346 -8.237 -1.841 1.00 90.38 99 MET A O 1
ATOM 779 N N . ASN A 1 100 ? 5.120 -10.107 -3.074 1.00 91.38 100 ASN A N 1
ATOM 780 C CA . ASN A 1 100 ? 4.002 -10.649 -2.292 1.00 91.38 100 ASN A CA 1
ATOM 781 C C . ASN A 1 100 ? 4.321 -10.725 -0.799 1.00 91.38 100 ASN A C 1
ATOM 783 O O . ASN A 1 100 ? 3.488 -10.324 0.002 1.00 91.38 100 ASN A O 1
ATOM 787 N N . GLU A 1 101 ? 5.541 -11.129 -0.452 1.00 93.69 101 GLU A N 1
ATOM 788 C CA . GLU A 1 101 ? 6.014 -11.210 0.931 1.00 93.69 101 GLU A CA 1
ATOM 789 C C . GLU A 1 101 ? 5.927 -9.861 1.659 1.00 93.69 101 GLU A C 1
ATOM 791 O O . GLU A 1 101 ? 5.391 -9.778 2.760 1.00 93.69 101 GLU A O 1
ATOM 796 N N . ILE A 1 102 ? 6.370 -8.775 1.019 1.00 94.31 102 ILE A N 1
ATOM 797 C CA . ILE A 1 102 ? 6.297 -7.429 1.603 1.00 94.31 102 ILE A CA 1
ATOM 798 C C . ILE A 1 102 ? 4.835 -7.018 1.797 1.00 94.31 102 ILE A C 1
ATOM 800 O O . ILE A 1 102 ? 4.470 -6.481 2.841 1.00 94.31 102 ILE A O 1
ATOM 804 N N . ILE A 1 103 ? 3.984 -7.278 0.801 1.00 95.06 103 ILE A N 1
ATOM 805 C CA . ILE A 1 103 ? 2.557 -6.955 0.887 1.00 95.06 103 ILE A CA 1
ATOM 806 C C . ILE A 1 103 ? 1.882 -7.736 2.018 1.00 95.06 103 ILE A C 1
ATOM 808 O O . ILE A 1 103 ? 1.092 -7.153 2.759 1.00 95.06 103 ILE A O 1
ATOM 812 N N . GLU A 1 104 ? 2.200 -9.017 2.176 1.00 95.69 104 GLU A N 1
ATOM 813 C CA . GLU A 1 104 ? 1.669 -9.864 3.246 1.00 95.69 104 GLU A CA 1
ATOM 814 C C . GLU A 1 104 ? 2.102 -9.364 4.628 1.00 95.69 104 GLU A C 1
ATOM 816 O O . GLU A 1 104 ? 1.249 -9.186 5.495 1.00 95.69 104 GLU A O 1
ATOM 821 N N . ILE A 1 105 ? 3.375 -8.997 4.807 1.00 96.81 105 ILE A N 1
ATOM 822 C CA . ILE A 1 105 ? 3.871 -8.411 6.065 1.00 96.81 105 ILE A CA 1
ATOM 823 C C . ILE A 1 105 ? 3.104 -7.130 6.425 1.00 96.81 105 ILE A C 1
ATOM 825 O O . ILE A 1 105 ? 2.687 -6.946 7.571 1.00 96.81 105 ILE A O 1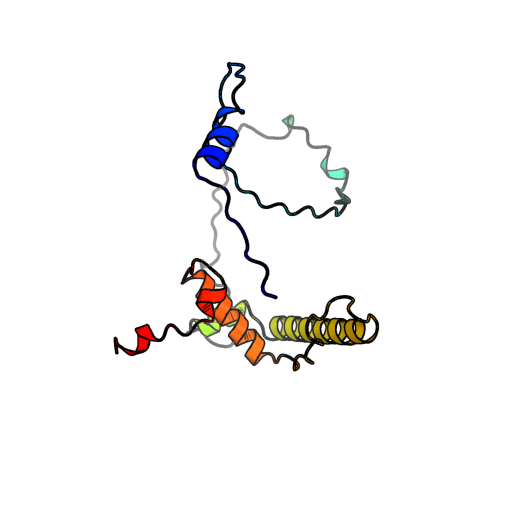
ATOM 829 N N . ILE A 1 106 ? 2.887 -6.239 5.451 1.00 96.00 106 ILE A N 1
ATOM 830 C CA . ILE A 1 106 ? 2.149 -4.989 5.681 1.00 96.00 106 ILE A CA 1
ATOM 831 C C . ILE A 1 106 ? 0.699 -5.290 6.071 1.00 96.00 106 ILE A C 1
ATOM 833 O O . ILE A 1 106 ? 0.159 -4.648 6.975 1.00 96.00 106 ILE A O 1
ATOM 837 N N . VAL A 1 107 ? 0.059 -6.254 5.408 1.00 96.56 107 VAL A N 1
ATOM 838 C CA . VAL A 1 107 ? -1.311 -6.677 5.718 1.00 96.56 107 VAL A CA 1
ATOM 839 C C . VAL A 1 107 ? -1.408 -7.224 7.140 1.00 96.56 107 VAL A C 1
ATOM 841 O O . VAL A 1 107 ? -2.292 -6.804 7.891 1.00 96.56 107 VAL A O 1
ATOM 844 N N . ASP A 1 108 ? -0.491 -8.104 7.529 1.00 96.69 108 ASP A N 1
ATOM 845 C CA . ASP A 1 108 ? -0.489 -8.737 8.844 1.00 96.69 108 ASP A CA 1
ATOM 846 C C . ASP A 1 108 ? -0.333 -7.710 9.967 1.00 96.69 108 ASP A C 1
ATOM 848 O O . ASP A 1 108 ? -1.137 -7.689 10.907 1.00 96.69 108 ASP A O 1
ATOM 852 N N . GLU A 1 109 ? 0.636 -6.799 9.852 1.00 96.25 109 GLU A N 1
ATOM 853 C CA . GLU A 1 109 ? 0.824 -5.742 10.849 1.00 96.25 109 GLU A CA 1
ATOM 854 C C . GLU A 1 109 ? -0.341 -4.743 10.857 1.00 96.25 109 GLU A C 1
ATOM 856 O O . GLU A 1 109 ? -0.793 -4.334 11.929 1.00 96.25 109 GLU A O 1
ATOM 861 N N . THR A 1 110 ? -0.916 -4.411 9.696 1.00 95.06 110 THR A N 1
ATOM 862 C CA . THR A 1 110 ? -2.102 -3.539 9.618 1.00 95.06 110 THR A CA 1
ATOM 863 C C . THR A 1 110 ? -3.296 -4.163 10.342 1.00 95.06 110 THR A C 1
ATOM 865 O O . THR A 1 110 ? -3.966 -3.507 11.145 1.00 95.06 110 THR A O 1
ATOM 868 N N . ASN A 1 111 ? -3.552 -5.451 10.108 1.00 94.19 111 ASN A N 1
ATOM 869 C CA . ASN A 1 111 ? -4.650 -6.180 10.738 1.00 94.19 111 ASN A CA 1
ATOM 870 C C . ASN A 1 111 ? -4.432 -6.356 12.244 1.00 94.19 111 ASN A C 1
ATOM 872 O O . ASN A 1 111 ? -5.367 -6.196 13.034 1.00 94.19 111 ASN A O 1
ATOM 876 N N . LYS A 1 112 ? -3.197 -6.634 12.663 1.00 94.06 112 LYS A N 1
ATOM 877 C CA . LYS A 1 112 ? -2.810 -6.704 14.075 1.00 94.06 112 LYS A CA 1
ATOM 878 C C . LYS A 1 112 ? -3.018 -5.364 14.776 1.00 94.06 112 LYS A C 1
ATOM 880 O O . LYS A 1 112 ? -3.653 -5.321 15.828 1.00 94.06 112 LYS A O 1
ATOM 885 N N . PHE A 1 113 ? -2.567 -4.266 14.176 1.00 91.88 113 PHE A N 1
ATOM 886 C CA . PHE A 1 113 ? -2.763 -2.922 14.716 1.00 91.88 113 PHE A CA 1
ATOM 887 C C . PHE A 1 113 ? -4.247 -2.535 14.806 1.00 91.88 113 PHE A C 1
ATOM 889 O O . PHE A 1 113 ? -4.691 -2.008 15.826 1.00 91.88 113 PHE A O 1
ATOM 896 N N . SER A 1 114 ? -5.039 -2.874 13.786 1.00 89.19 114 SER A N 1
ATOM 897 C CA . SER A 1 114 ? -6.494 -2.679 13.783 1.00 89.19 114 SER A CA 1
ATOM 898 C C . SER A 1 114 ? -7.171 -3.360 14.982 1.00 89.19 114 SER A C 1
ATOM 900 O O . SER A 1 114 ? -7.950 -2.732 15.708 1.00 89.19 114 SER A O 1
ATOM 902 N N . LYS A 1 115 ? -6.811 -4.622 15.260 1.00 88.81 115 LYS A N 1
ATOM 903 C CA . LYS A 1 115 ? -7.317 -5.375 16.421 1.00 88.81 115 LYS A CA 1
ATOM 904 C C . LYS A 1 115 ? -6.929 -4.715 17.742 1.00 88.81 115 LYS A C 1
ATOM 906 O O . LYS A 1 115 ? -7.792 -4.545 18.600 1.00 88.81 115 LYS A O 1
ATOM 911 N N . LEU A 1 116 ? -5.675 -4.280 17.879 1.00 88.31 116 LEU A N 1
ATOM 912 C CA . LEU A 1 116 ? -5.190 -3.597 19.084 1.00 88.31 116 LEU A CA 1
ATOM 913 C C . LEU A 1 116 ? -5.967 -2.302 19.369 1.00 88.31 116 LEU A C 1
ATOM 915 O O . LEU A 1 116 ? -6.366 -2.065 20.510 1.00 88.31 116 LEU A O 1
ATOM 919 N N . ILE A 1 117 ? -6.237 -1.482 18.345 1.00 85.69 117 ILE A N 1
ATOM 920 C CA . ILE A 1 117 ? -7.055 -0.265 18.493 1.00 85.69 117 ILE A CA 1
ATOM 921 C C . ILE A 1 117 ? -8.471 -0.622 18.944 1.00 85.69 117 ILE A C 1
ATOM 923 O O . ILE A 1 117 ? -9.011 -0.004 19.867 1.00 85.69 117 ILE A O 1
ATOM 927 N N . PHE A 1 118 ? -9.075 -1.619 18.299 1.00 84.06 118 PHE A N 1
ATOM 928 C CA . PHE A 1 118 ? -10.427 -2.048 18.625 1.00 84.06 118 PHE A CA 1
ATOM 929 C C . PHE A 1 118 ? -10.525 -2.587 20.058 1.00 84.06 118 PHE A C 1
ATOM 931 O O . PHE A 1 118 ? -11.462 -2.252 20.778 1.00 84.06 118 PHE A O 1
ATOM 938 N N . GLU A 1 119 ? -9.550 -3.361 20.526 1.00 84.50 119 GLU A N 1
ATOM 939 C CA . GLU A 1 119 ? -9.512 -3.848 21.907 1.00 84.50 119 GLU A CA 1
ATOM 940 C C . GLU A 1 119 ? -9.311 -2.718 22.917 1.00 84.50 119 GLU A C 1
ATOM 942 O O . GLU A 1 119 ? -10.080 -2.619 23.876 1.00 84.50 119 GLU A O 1
ATOM 947 N N . LYS A 1 120 ? -8.354 -1.812 22.674 1.00 82.38 120 LYS A N 1
ATOM 948 C CA . LYS A 1 120 ? -8.095 -0.660 23.551 1.00 82.38 120 LYS A CA 1
ATOM 949 C C . LYS A 1 120 ? -9.346 0.194 23.750 1.00 82.38 120 LYS A C 1
ATOM 951 O O . LYS A 1 120 ? -9.664 0.598 24.866 1.00 82.38 120 LYS A O 1
ATOM 956 N N . SER A 1 121 ? -10.098 0.408 22.678 1.00 77.62 121 SER A N 1
ATOM 957 C CA . SER A 1 121 ? -11.313 1.217 22.721 1.00 77.62 121 SER A CA 1
ATOM 958 C C . SER A 1 121 ? -12.472 0.628 23.528 1.00 77.62 121 SER A C 1
ATOM 960 O O . SER A 1 121 ? -13.364 1.362 23.941 1.00 77.62 121 SER A O 1
ATOM 962 N N . LYS A 1 122 ? -12.478 -0.691 23.761 1.00 73.88 122 LYS A N 1
ATOM 963 C CA . LYS A 1 122 ? -13.469 -1.338 24.632 1.00 73.88 122 LYS A CA 1
ATOM 964 C C . LYS A 1 122 ? -13.154 -1.130 26.110 1.00 73.88 122 LYS A C 1
ATOM 966 O O . LYS A 1 122 ? -14.054 -1.229 26.940 1.00 73.88 122 LYS A O 1
ATOM 971 N N . ILE A 1 123 ? -11.880 -0.912 26.433 1.00 74.06 123 ILE A N 1
ATOM 972 C CA . ILE A 1 123 ? -11.366 -0.829 27.803 1.00 74.06 123 ILE A CA 1
ATOM 973 C C . ILE A 1 123 ? -11.392 0.623 28.294 1.00 74.06 123 ILE A C 1
ATOM 975 O O . ILE A 1 123 ? -11.719 0.870 29.453 1.00 74.06 123 ILE A O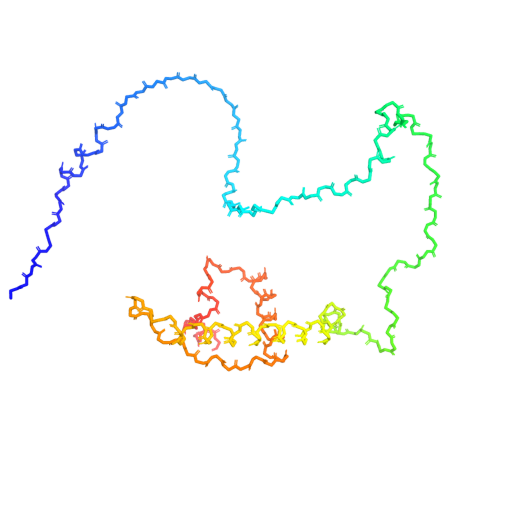 1
ATOM 979 N N . GLU A 1 124 ? -11.096 1.585 27.418 1.00 66.94 124 GLU A N 1
ATOM 980 C CA . GLU A 1 124 ? -11.181 3.014 27.723 1.00 66.94 124 GLU A CA 1
ATOM 981 C C . GLU A 1 124 ? -12.534 3.585 27.264 1.00 66.94 124 GLU A C 1
ATOM 983 O O . GLU A 1 124 ? -12.729 3.802 26.066 1.00 66.94 124 GLU A O 1
ATOM 988 N N . PRO A 1 125 ? -13.488 3.870 28.175 1.00 57.28 125 PRO A N 1
ATOM 989 C CA . PRO A 1 125 ? -14.700 4.585 27.800 1.00 57.28 125 PRO A CA 1
ATOM 990 C C . PRO A 1 125 ? -14.305 5.983 27.313 1.00 57.28 125 PRO A C 1
ATOM 992 O O . PRO A 1 125 ? -13.773 6.791 28.078 1.00 57.28 125 PRO A O 1
ATOM 995 N N . SER A 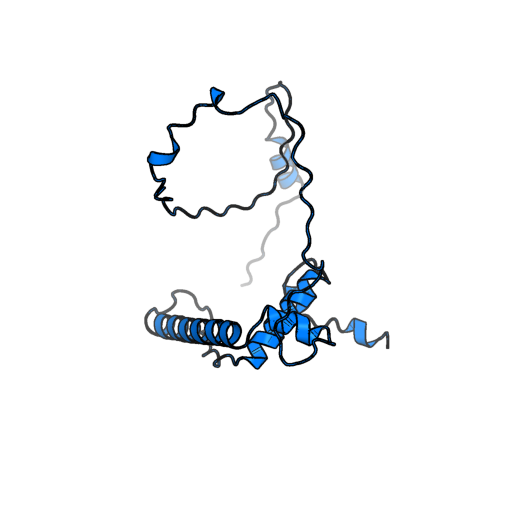1 126 ? -14.538 6.278 26.032 1.00 57.62 126 SER A N 1
ATOM 996 C CA . SER A 1 126 ? -14.186 7.578 25.468 1.00 57.62 126 SER A CA 1
ATOM 997 C C . SER A 1 126 ? -14.941 8.689 26.208 1.00 57.62 126 SER A C 1
ATOM 999 O O . SER A 1 126 ? -16.170 8.710 26.269 1.00 57.62 126 SER A O 1
ATOM 1001 N N . SER A 1 127 ? -14.211 9.658 26.767 1.00 55.25 127 SER A N 1
ATOM 1002 C CA . SER A 1 127 ? -14.814 10.834 27.418 1.00 55.25 127 SER A CA 1
ATOM 1003 C C . SER A 1 127 ? -15.547 11.749 26.423 1.00 55.25 127 SER A C 1
ATOM 1005 O O . SER A 1 127 ? -16.381 12.567 26.810 1.00 55.25 127 SER A O 1
ATOM 1007 N N . SER A 1 128 ? -15.271 11.590 25.126 1.00 55.19 128 SER A N 1
ATOM 1008 C CA . SER A 1 128 ? -15.986 12.243 24.033 1.00 55.19 128 SER A CA 1
ATOM 1009 C C . SER A 1 128 ? -16.979 11.290 23.380 1.00 55.19 128 SER A C 1
ATOM 1011 O O . SER A 1 128 ? -16.665 10.130 23.138 1.00 55.19 128 SER A O 1
ATOM 1013 N N . LYS A 1 129 ? -18.147 11.823 22.998 1.00 51.00 129 LYS A N 1
ATOM 1014 C CA . LYS A 1 129 ? -19.195 11.198 22.159 1.00 51.00 129 LYS A CA 1
ATOM 1015 C C . LYS A 1 129 ? -18.728 10.894 20.718 1.00 51.00 129 LYS A C 1
ATOM 1017 O O . LYS A 1 129 ? -19.504 11.006 19.771 1.00 51.00 129 LYS A O 1
ATOM 1022 N N . SER A 1 130 ? -17.446 10.611 20.532 1.00 53.78 130 SER A N 1
ATOM 1023 C CA . SER A 1 130 ? -16.847 10.242 19.261 1.00 53.78 130 SER A CA 1
ATOM 1024 C C . SER A 1 130 ? -17.135 8.765 19.048 1.00 53.78 130 SER A C 1
ATOM 1026 O O . SER A 1 130 ? -16.676 7.960 19.846 1.00 53.78 130 SER A O 1
ATOM 1028 N N . GLN A 1 131 ? -17.953 8.465 18.037 1.00 55.34 131 GLN A N 1
ATOM 1029 C CA . GLN A 1 131 ? -18.229 7.148 17.446 1.00 55.34 131 GLN A CA 1
ATOM 1030 C C . GLN A 1 131 ? -17.501 5.961 18.092 1.00 55.34 131 GLN A C 1
ATOM 1032 O O . GLN A 1 131 ? -16.273 5.891 18.031 1.00 55.34 131 GLN A O 1
ATOM 1037 N N . GLU A 1 132 ? -18.271 4.989 18.601 1.00 56.59 132 GLU A N 1
ATOM 1038 C CA . GLU A 1 132 ? -17.739 3.651 18.874 1.00 56.59 132 GLU A CA 1
ATOM 1039 C C . GLU A 1 132 ? -16.903 3.209 17.666 1.00 56.59 132 GLU A C 1
ATOM 1041 O O . GLU A 1 132 ? -17.375 3.319 16.523 1.00 56.59 132 GLU A O 1
ATOM 1046 N N . PRO A 1 133 ? -15.655 2.766 17.873 1.00 56.97 133 PRO A N 1
ATOM 1047 C CA . PRO A 1 133 ? -14.820 2.354 16.768 1.00 56.97 133 PRO A CA 1
ATOM 1048 C C . PRO A 1 133 ? -15.480 1.164 16.106 1.00 56.97 133 PRO A C 1
ATOM 1050 O O . PRO A 1 133 ? -15.678 0.092 16.683 1.00 56.97 133 PRO A O 1
ATOM 1053 N N . LYS A 1 134 ? -15.866 1.400 14.860 1.00 61.91 134 LYS A N 1
ATOM 1054 C CA . LYS A 1 134 ? -16.421 0.380 13.996 1.00 61.91 134 LYS A CA 1
ATOM 1055 C C . LYS A 1 134 ? -15.361 -0.707 13.866 1.00 61.91 134 LYS A C 1
ATOM 1057 O O . LYS A 1 134 ? -14.222 -0.388 13.541 1.00 61.91 134 LYS A O 1
ATOM 1062 N N . CYS A 1 135 ? -15.730 -1.960 14.127 1.00 62.41 135 CYS A N 1
ATOM 1063 C CA . CYS A 1 135 ? -14.862 -3.098 13.841 1.00 62.41 135 CYS A CA 1
ATOM 1064 C C . CYS A 1 135 ? -14.441 -3.001 12.367 1.00 62.41 135 CYS A C 1
ATOM 1066 O O . CYS A 1 135 ? -15.289 -3.097 11.473 1.00 62.41 135 CYS A O 1
ATOM 1068 N N . ILE A 1 136 ? -13.168 -2.685 12.131 1.00 73.62 136 ILE A N 1
ATOM 1069 C CA . ILE A 1 136 ? -12.608 -2.572 10.790 1.00 73.62 136 ILE A CA 1
ATOM 1070 C C . ILE A 1 136 ? -12.396 -4.008 10.315 1.00 73.62 136 ILE A C 1
ATOM 1072 O O . ILE A 1 136 ? -11.782 -4.806 11.023 1.00 73.62 136 ILE A O 1
ATOM 1076 N N . ALA A 1 137 ? -12.964 -4.348 9.158 1.00 83.69 137 ALA A N 1
ATOM 1077 C CA . ALA A 1 137 ? -12.743 -5.653 8.548 1.00 83.69 137 ALA A CA 1
ATOM 1078 C C . ALA A 1 137 ? -11.244 -5.862 8.287 1.00 83.69 137 ALA A C 1
ATOM 1080 O O . ALA A 1 137 ? -10.520 -4.899 8.031 1.00 83.69 137 ALA A O 1
ATOM 1081 N N . GLU A 1 138 ? -10.788 -7.111 8.369 1.00 91.56 138 GLU A N 1
ATOM 1082 C CA . GLU A 1 138 ? -9.406 -7.441 8.024 1.00 91.56 138 GLU A CA 1
ATOM 1083 C C . GLU A 1 138 ? -9.139 -7.083 6.560 1.00 91.56 138 GLU A C 1
ATOM 1085 O O . GLU A 1 138 ? -9.944 -7.381 5.678 1.00 91.56 138 GLU A O 1
ATOM 1090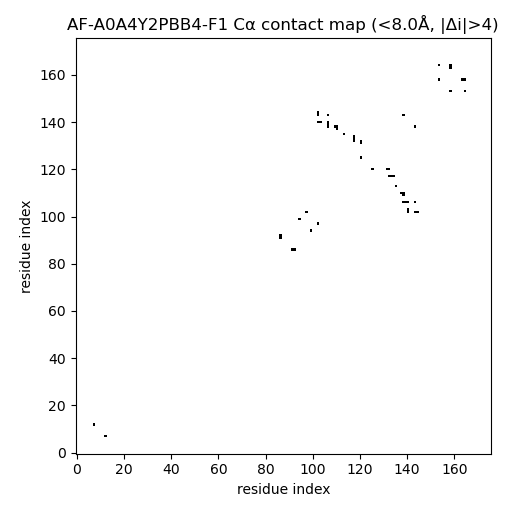 N N . VAL A 1 139 ? -8.011 -6.422 6.329 1.00 93.50 139 VAL A N 1
ATOM 1091 C CA . VAL A 1 139 ? -7.523 -6.040 5.010 1.00 93.50 139 VAL A CA 1
ATOM 1092 C C . VAL A 1 139 ? -6.906 -7.263 4.345 1.00 93.50 139 VAL A C 1
ATOM 1094 O O . VAL A 1 139 ? -6.194 -8.039 4.981 1.00 93.50 139 VAL A O 1
ATOM 1097 N N . THR A 1 140 ? -7.156 -7.421 3.053 1.00 95.38 140 THR A N 1
ATOM 1098 C CA . THR A 1 140 ? -6.551 -8.455 2.208 1.00 95.38 140 THR A CA 1
ATOM 1099 C C . THR A 1 140 ? -5.377 -7.903 1.395 1.00 95.38 140 THR A C 1
ATOM 1101 O O . THR A 1 140 ? -5.290 -6.704 1.125 1.00 95.38 140 THR A O 1
ATOM 1104 N N . GLY A 1 141 ? -4.488 -8.780 0.915 1.00 94.19 141 GLY A N 1
ATOM 1105 C CA . GLY A 1 141 ? -3.380 -8.380 0.033 1.00 94.19 141 GLY A CA 1
ATOM 1106 C C . GLY A 1 141 ? -3.834 -7.647 -1.232 1.00 94.19 141 GLY A C 1
ATOM 1107 O O . GLY A 1 141 ? -3.183 -6.700 -1.668 1.00 94.19 141 GLY A O 1
ATOM 1108 N N . ASN A 1 142 ? -4.988 -8.017 -1.791 1.00 93.75 142 ASN A N 1
ATOM 1109 C CA . ASN A 1 142 ? -5.551 -7.332 -2.955 1.00 93.75 142 ASN A CA 1
ATOM 1110 C C . ASN A 1 142 ? -6.009 -5.910 -2.612 1.00 93.75 142 ASN A C 1
ATOM 1112 O O . ASN A 1 142 ? -5.717 -4.979 -3.360 1.00 93.75 142 ASN A O 1
ATOM 1116 N N . GLU A 1 143 ? -6.679 -5.720 -1.475 1.00 94.50 143 GLU A N 1
ATOM 1117 C CA . GLU A 1 143 ? -7.084 -4.388 -1.011 1.00 94.50 143 GLU A CA 1
ATOM 1118 C C . GLU A 1 143 ? -5.871 -3.510 -0.701 1.00 94.50 143 GLU A C 1
ATOM 1120 O O . GLU A 1 143 ? -5.858 -2.337 -1.073 1.00 94.50 143 GLU A O 1
ATOM 1125 N N . MET A 1 144 ? -4.820 -4.084 -0.107 1.00 95.12 144 MET A N 1
ATOM 1126 C CA . MET A 1 144 ? -3.557 -3.381 0.121 1.00 95.12 144 MET A CA 1
ATOM 1127 C C . MET A 1 144 ? -2.910 -2.938 -1.198 1.00 95.12 144 MET A C 1
ATOM 1129 O O . MET A 1 144 ? -2.466 -1.798 -1.318 1.00 95.12 144 MET A O 1
ATOM 1133 N N . ARG A 1 145 ? -2.915 -3.790 -2.231 1.00 93.75 145 ARG A N 1
ATOM 1134 C CA . ARG A 1 145 ? -2.417 -3.413 -3.566 1.00 93.75 145 ARG A CA 1
ATOM 1135 C C . ARG A 1 145 ? -3.236 -2.292 -4.191 1.00 93.75 145 ARG A C 1
ATOM 1137 O O . ARG A 1 145 ? -2.648 -1.349 -4.705 1.00 93.75 145 ARG A O 1
ATOM 1144 N N . VAL A 1 146 ? -4.566 -2.346 -4.100 1.00 93.19 146 VAL A N 1
ATOM 1145 C CA . VAL A 1 146 ? -5.444 -1.266 -4.586 1.00 93.19 146 VAL A CA 1
ATOM 1146 C C . VAL A 1 146 ? -5.161 0.043 -3.850 1.00 93.19 146 VAL A C 1
ATOM 1148 O O . VAL A 1 146 ? -5.081 1.099 -4.478 1.00 93.19 146 VAL A O 1
ATOM 1151 N N . PHE A 1 147 ? -4.961 -0.017 -2.532 1.00 93.50 147 PHE A N 1
ATOM 1152 C CA . PHE A 1 147 ? -4.570 1.143 -1.740 1.00 93.50 147 PHE A CA 1
ATOM 1153 C C . PHE A 1 147 ? -3.228 1.720 -2.213 1.00 93.50 147 PHE A C 1
ATOM 1155 O O . PHE A 1 147 ? -3.149 2.913 -2.495 1.00 93.50 147 PHE A O 1
ATOM 1162 N N . MET A 1 148 ? -2.202 0.888 -2.406 1.00 93.12 148 MET A N 1
ATOM 1163 C CA . MET A 1 148 ? -0.909 1.326 -2.946 1.00 93.12 148 MET A CA 1
ATOM 1164 C C . MET A 1 148 ? -1.040 1.938 -4.348 1.00 93.12 148 MET A C 1
ATOM 1166 O O . MET A 1 148 ? -0.461 2.991 -4.616 1.00 93.12 148 MET A O 1
ATOM 1170 N N . SER A 1 149 ? -1.850 1.346 -5.232 1.00 92.00 149 SER A N 1
ATOM 1171 C CA . SER A 1 149 ? -2.143 1.918 -6.553 1.00 92.00 149 SER A CA 1
ATOM 1172 C C . SER A 1 149 ? -2.783 3.303 -6.447 1.00 92.00 149 SER A C 1
ATOM 1174 O O . SER A 1 149 ? -2.439 4.200 -7.217 1.00 92.00 149 SER A O 1
ATOM 1176 N N . LEU A 1 150 ? -3.674 3.511 -5.473 1.00 92.81 150 LEU A N 1
ATOM 1177 C CA . LEU A 1 150 ? -4.258 4.822 -5.204 1.00 92.81 150 LEU A CA 1
ATOM 1178 C C . LEU A 1 150 ? -3.199 5.829 -4.730 1.00 92.81 150 LEU A C 1
ATOM 1180 O O . LEU A 1 150 ? -3.214 6.967 -5.191 1.00 92.81 150 LEU A O 1
ATOM 1184 N N . ILE A 1 151 ? -2.257 5.428 -3.872 1.00 93.12 151 ILE A N 1
ATOM 1185 C CA . ILE A 1 151 ? -1.151 6.298 -3.434 1.00 93.12 151 ILE A CA 1
ATOM 1186 C C . ILE A 1 151 ? -0.261 6.700 -4.615 1.00 93.12 151 ILE A C 1
ATOM 1188 O O . ILE A 1 151 ? 0.054 7.881 -4.780 1.00 93.12 151 ILE A O 1
ATOM 1192 N N . ILE A 1 152 ? 0.085 5.750 -5.488 1.00 92.69 152 ILE A N 1
ATOM 1193 C CA . ILE A 1 152 ? 0.834 6.043 -6.717 1.00 92.69 152 ILE A CA 1
ATOM 1194 C C . ILE A 1 152 ? 0.043 7.030 -7.586 1.00 92.69 152 ILE A C 1
ATOM 1196 O O . ILE A 1 152 ? 0.599 8.028 -8.043 1.00 92.69 152 ILE A O 1
ATOM 1200 N N . LEU A 1 153 ? -1.268 6.835 -7.748 1.00 91.38 153 LEU A N 1
ATOM 1201 C CA . LEU A 1 153 ? -2.119 7.759 -8.499 1.00 91.38 153 LEU A CA 1
ATOM 1202 C C . LEU A 1 153 ? -2.148 9.169 -7.884 1.00 91.38 153 LEU A C 1
ATOM 1204 O O . LEU A 1 153 ? -2.091 10.156 -8.618 1.00 91.38 153 LEU A O 1
AT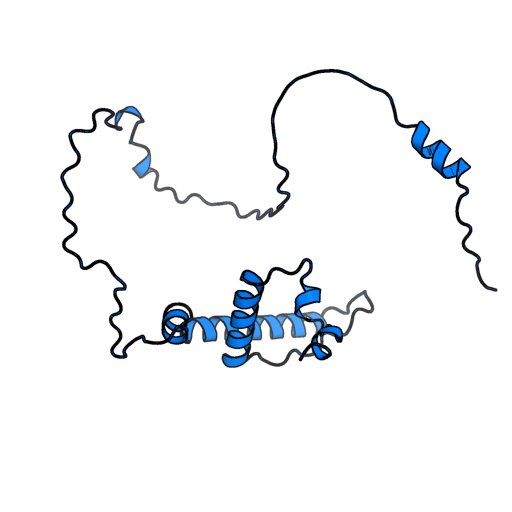OM 1208 N N . MET A 1 154 ? -2.195 9.278 -6.553 1.00 92.25 154 MET A N 1
ATOM 1209 C CA . MET A 1 154 ? -2.131 10.557 -5.831 1.00 92.25 154 MET A CA 1
ATOM 1210 C C . MET A 1 154 ? -0.789 11.273 -6.028 1.00 92.25 154 MET A C 1
ATOM 1212 O O . MET A 1 154 ? -0.745 12.504 -6.026 1.00 92.25 154 MET A O 1
ATOM 1216 N N . SER A 1 155 ? 0.300 10.525 -6.228 1.00 92.00 155 SER A N 1
ATOM 1217 C CA . SER A 1 155 ? 1.616 11.107 -6.521 1.00 92.00 155 SER A CA 1
ATOM 1218 C C . SER A 1 155 ? 1.655 11.797 -7.892 1.00 92.00 155 SER A C 1
ATOM 1220 O O . SER A 1 155 ? 2.301 12.837 -8.043 1.00 92.00 155 SER A O 1
ATOM 1222 N N . ILE A 1 156 ? 0.903 11.261 -8.861 1.00 92.94 156 ILE A N 1
ATOM 1223 C CA . ILE A 1 156 ? 0.808 11.774 -10.232 1.00 92.94 156 ILE A CA 1
ATOM 1224 C C . ILE A 1 156 ? -0.207 12.921 -10.300 1.00 92.94 156 ILE A C 1
ATOM 1226 O O . ILE A 1 156 ? 0.086 14.003 -10.809 1.00 92.94 156 ILE A O 1
ATOM 1230 N N . ILE A 1 157 ? -1.416 12.702 -9.778 1.00 90.69 157 ILE A N 1
ATOM 1231 C CA . ILE A 1 157 ? -2.521 13.659 -9.857 1.00 90.69 157 ILE A CA 1
ATOM 1232 C C . ILE A 1 157 ? -2.628 14.410 -8.538 1.00 90.69 157 ILE A C 1
ATOM 1234 O O . ILE A 1 157 ? -3.407 14.036 -7.674 1.00 90.69 157 ILE A O 1
ATOM 1238 N N . LYS A 1 158 ? -1.911 15.522 -8.384 1.00 90.12 158 LYS A N 1
ATOM 1239 C CA . LYS A 1 158 ? -1.962 16.295 -7.136 1.00 90.12 158 LYS A CA 1
ATOM 1240 C C . LYS A 1 158 ? -3.287 17.050 -6.980 1.00 90.12 158 LYS A C 1
ATOM 1242 O O . LYS A 1 158 ? -3.621 17.925 -7.780 1.00 90.12 158 LYS A O 1
ATOM 1247 N N . LYS A 1 159 ? -4.042 16.743 -5.923 1.00 87.75 159 LYS A N 1
ATOM 1248 C CA . LYS A 1 159 ? -5.211 17.516 -5.473 1.00 87.75 159 LYS A CA 1
ATOM 1249 C C . LYS A 1 159 ? -4.857 18.387 -4.259 1.00 87.75 159 LYS A C 1
ATOM 1251 O O . LYS A 1 159 ? -4.072 17.952 -3.422 1.00 87.75 159 LYS A O 1
ATOM 1256 N N . PRO A 1 160 ? -5.482 19.572 -4.111 1.00 89.19 160 PRO A N 1
ATOM 1257 C CA . PRO A 1 160 ? -5.219 20.486 -2.994 1.00 89.19 160 PRO A CA 1
ATOM 1258 C C . PRO A 1 160 ? -5.458 19.890 -1.604 1.00 89.19 160 PRO A C 1
ATOM 1260 O O . PRO A 1 160 ? -4.824 20.297 -0.639 1.00 89.19 160 PRO A O 1
ATOM 1263 N N . THR A 1 161 ? -6.403 18.955 -1.478 1.00 87.69 161 THR A N 1
ATOM 1264 C CA . THR A 1 161 ? -6.705 18.308 -0.198 1.00 87.69 161 THR A CA 1
ATOM 1265 C C . THR A 1 161 ? -6.935 16.818 -0.385 1.00 87.69 161 THR A C 1
ATOM 1267 O O . THR A 1 161 ? -7.474 16.390 -1.407 1.00 87.69 161 THR A O 1
ATOM 1270 N N . ILE A 1 162 ? -6.600 16.028 0.641 1.00 86.56 162 ILE A N 1
ATOM 1271 C CA . ILE A 1 162 ? -6.792 14.570 0.632 1.00 86.56 162 ILE A CA 1
ATOM 1272 C C . ILE A 1 162 ? -8.254 14.181 0.366 1.00 86.56 162 ILE A C 1
ATOM 1274 O O . ILE A 1 162 ? -8.540 13.243 -0.370 1.00 86.56 162 ILE A O 1
ATOM 1278 N N . LYS A 1 163 ? -9.202 14.966 0.891 1.00 88.50 163 LYS A N 1
ATOM 1279 C CA . LYS A 1 163 ? -10.641 14.716 0.742 1.00 88.50 163 LYS A CA 1
ATOM 1280 C C . LYS A 1 163 ? -11.081 14.745 -0.725 1.00 88.50 163 LYS A C 1
ATOM 1282 O O . LYS A 1 163 ? -11.970 13.994 -1.107 1.00 88.50 163 LYS A O 1
ATOM 1287 N N . MET A 1 164 ? -10.433 15.558 -1.563 1.00 86.75 164 MET A N 1
ATOM 1288 C CA . MET A 1 164 ? -10.761 15.675 -2.990 1.00 86.75 164 MET A CA 1
ATOM 1289 C C . MET A 1 164 ? -10.456 14.421 -3.810 1.00 86.75 164 MET A C 1
ATOM 1291 O O . MET A 1 164 ? -11.028 14.285 -4.886 1.00 86.75 164 MET A O 1
ATOM 1295 N N . TYR A 1 165 ? -9.616 13.504 -3.326 1.00 85.88 165 TYR A N 1
ATOM 1296 C C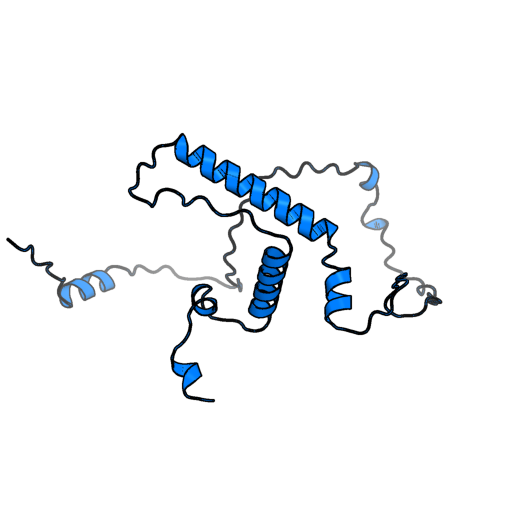A . TYR A 1 165 ? -9.412 12.210 -3.988 1.00 85.88 165 TYR A CA 1
ATOM 1297 C C . TYR A 1 165 ? -10.578 11.243 -3.786 1.00 85.88 165 TYR A C 1
ATOM 1299 O O . TYR A 1 165 ? -10.777 10.345 -4.596 1.00 85.88 165 TYR A O 1
ATOM 1307 N N . PHE A 1 166 ? -11.360 11.445 -2.725 1.00 85.75 166 PHE A N 1
ATOM 1308 C CA . PHE A 1 166 ? -12.461 10.566 -2.337 1.00 85.75 166 PHE A CA 1
ATOM 1309 C C . PHE A 1 166 ? -13.840 11.165 -2.651 1.00 85.75 166 PHE A C 1
ATOM 1311 O O . PHE A 1 166 ? -14.861 10.524 -2.409 1.00 85.75 166 PHE A O 1
ATOM 1318 N N . PHE A 1 167 ? -13.895 12.386 -3.195 1.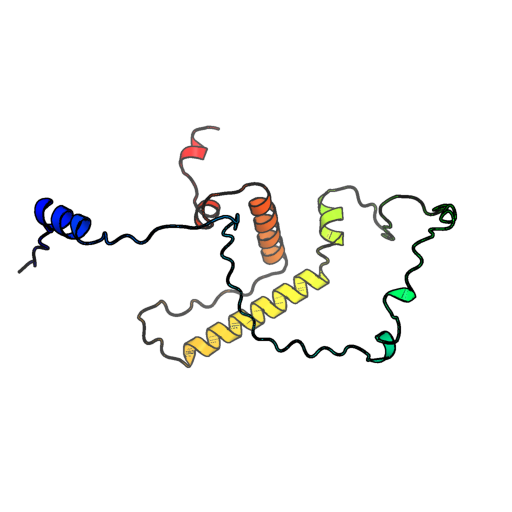00 82.56 167 PHE A N 1
ATOM 1319 C CA . PHE A 1 167 ? -15.143 12.996 -3.642 1.00 82.56 167 PHE A CA 1
ATOM 1320 C C . PHE A 1 167 ? -15.437 12.646 -5.096 1.00 82.56 167 PHE A C 1
ATOM 1322 O O . PHE A 1 167 ? -14.668 12.961 -6.004 1.00 82.56 167 PHE A O 1
ATOM 1329 N N . GLN A 1 168 ? -16.620 12.088 -5.331 1.00 63.31 168 GLN A N 1
ATOM 1330 C CA . GLN A 1 168 ? -17.170 11.975 -6.670 1.00 63.31 168 GLN A CA 1
ATOM 1331 C C . GLN A 1 168 ? -17.707 13.348 -7.085 1.00 63.31 168 GLN A C 1
ATOM 1333 O O . GLN A 1 168 ? -18.799 13.759 -6.695 1.00 63.31 168 GLN A O 1
ATOM 1338 N N . ILE A 1 169 ? -16.907 14.103 -7.839 1.00 59.56 169 ILE A N 1
ATOM 1339 C CA . ILE A 1 169 ? -17.363 15.364 -8.427 1.00 59.56 169 ILE A CA 1
ATOM 1340 C C . ILE A 1 169 ? -18.390 15.008 -9.507 1.00 59.56 169 ILE A C 1
ATOM 1342 O O . ILE A 1 169 ? -18.034 14.579 -10.602 1.00 59.56 169 ILE A O 1
ATOM 1346 N N . GLN A 1 170 ? -19.671 15.202 -9.195 1.00 56.56 170 GLN A N 1
ATOM 1347 C CA . GLN A 1 170 ? -20.817 14.934 -10.076 1.00 56.56 170 GLN A CA 1
ATOM 1348 C C . GLN A 1 170 ? -20.713 15.613 -11.460 1.00 56.56 170 GLN A C 1
ATOM 1350 O O . GLN A 1 170 ? -21.337 15.163 -12.414 1.00 56.56 170 GLN A O 1
ATOM 1355 N N . TYR A 1 171 ? -19.887 16.655 -11.600 1.00 52.12 171 TYR A N 1
ATOM 1356 C CA . TYR A 1 171 ? -19.697 17.399 -12.850 1.00 52.12 171 TYR A CA 1
ATOM 1357 C C . TYR A 1 171 ? -18.805 16.709 -13.898 1.00 52.12 171 TYR A C 1
ATOM 1359 O O . TYR A 1 171 ? -18.855 17.102 -15.059 1.00 52.12 171 TYR A O 1
ATOM 1367 N N . LEU A 1 172 ? -18.027 15.674 -13.547 1.00 53.22 172 LEU A N 1
ATOM 1368 C CA . LEU A 1 172 ? -17.271 14.892 -14.546 1.00 53.22 172 LEU A CA 1
ATOM 1369 C C . LEU A 1 172 ? -18.162 13.940 -15.365 1.00 53.22 172 LEU A C 1
ATOM 1371 O O . LEU A 1 172 ? -17.756 13.510 -16.437 1.00 53.22 172 LEU A O 1
ATOM 1375 N N . ALA A 1 173 ? -19.386 13.655 -14.906 1.00 46.06 173 ALA A N 1
ATOM 1376 C CA . ALA A 1 173 ? -20.347 12.811 -15.622 1.00 46.06 173 ALA A CA 1
ATOM 1377 C C . ALA A 1 173 ? -21.082 13.534 -16.771 1.00 46.06 173 ALA A C 1
ATOM 1379 O O . ALA A 1 173 ? -21.874 12.912 -17.465 1.00 46.06 173 ALA A O 1
ATOM 1380 N N . LEU A 1 174 ? -20.856 14.840 -16.961 1.00 45.03 174 LEU A N 1
ATOM 1381 C CA . LEU A 1 174 ? -21.484 15.643 -18.023 1.00 45.03 174 LEU A CA 1
ATOM 1382 C C . LEU A 1 174 ? -20.554 15.925 -19.214 1.00 45.03 174 LEU A C 1
ATOM 1384 O O . LEU A 1 174 ? -20.931 16.675 -20.111 1.00 45.03 174 LEU A O 1
ATOM 1388 N N . LEU A 1 175 ? -19.343 15.361 -19.219 1.00 45.03 175 LEU A N 1
ATOM 1389 C CA . LEU A 1 175 ? -18.339 15.592 -20.264 1.00 45.03 175 LEU A CA 1
ATOM 1390 C C . LEU A 1 175 ? -17.906 14.321 -21.013 1.00 45.03 175 LEU A C 1
ATOM 1392 O O . LEU A 1 175 ? -16.961 14.383 -21.794 1.00 45.03 175 LEU A O 1
ATOM 1396 N N . PHE A 1 176 ? -18.629 13.213 -20.830 1.00 41.41 176 PHE A N 1
ATOM 1397 C CA . PHE A 1 176 ? -18.557 12.016 -21.671 1.00 41.41 176 PHE A CA 1
ATOM 1398 C C . PHE A 1 176 ? -19.959 11.503 -21.987 1.00 41.41 176 PHE A C 1
ATOM 1400 O O . PHE A 1 176 ? -20.799 11.506 -21.059 1.00 41.41 176 PHE A O 1
#

=== Feature glossary ===
Feature key, reading from the visual/contextual features back to the raw sequence:

Rendered structure images. Six rendered views show the 3D structure from the faces of a cube — i.e. along ±x, ±y, ±z. Rendering representation is drawn randomly per protein from cartoon (secondary-structure ribbons), sticks (backbone bonds), or molecular surface; coloring is either N→C rainbow (blue at the N-terminus through red at the C-terminus) or one color per chain.

Contact-map, Ramachandran, and PAE plots. The contact map is a binary N×N matrix image: pixel (i, j) is dark where Cα_i and Cα_j are within 8 Å and |i−j|>4. Because the |i−j|>4 filter removes local helical contacts, off-diagonal stripes parallel to the main diagonal indicate parallel β-sheets; stripes perpendicular to it indicate antiparallel β-sheets. The Ramachandran plot scatters every residue's (φ, ψ) pair against the sterically allowed regions. The PAE heatmap renders the predicted-aligned-error matrix.

InterPro / GO / CATH / organism. Database cross-references. InterPro integrates a dozen domain/family signature databases into unified entries with residue-range hits. GO terms attach function/process/location labels with evidence codes. CATH codes position the fold in a four-level structural taxonomy. Organism is the NCBI-taxonomy species name.

Nearest PDB structures. The Foldseek neighbor list gives the closest experimentally determined structures in the PDB, ranked by structural alignment. TM-score near 1 means near-identical fold; near 0.3 means only rough topology match. This is how one finds what a novel AlphaFold prediction most resembles in the solved-structure universe.

Predicted aligned error. PAE(i, j) answers: if I align the predicted and true structures on residue i, how far off (in Å) do I expect residue j to be? A block-diagonal PAE matrix with low values on the blocks and high values off-diagonal is the signature of a multi-domain protein with confidently predicted domains but uncertain inter-domain orientation.

Solvent-accessible surface area. Accessible surface area quantifies burial. A residue with SASA near zero is packed into the hydrophobic core; one with SASA >100 Å² sits on the surface. Computed here via the Shrake–Rupley numerical algorithm with a 1.4 Å probe.

B-factor. B-factor (Debye–Waller factor) reflects atomic displacement in the crystal lattice. It is an experimental observable (units Å²), not a prediction; low values mean the atom is pinned down, high values mean it moves or is heterogeneous across the crystal.

pLDDT. For AlphaFold models, the B-factor field carries pLDDT — the model's own estimate of local accuracy on a 0–100 scale. Regions with pLDDT<50 should be treated as essentially unmodeled; they often correspond to intrinsically disordered segments.

Backbone torsions (φ/ψ). φ (phi) and ψ (psi) are the two rotatable backbone dihedrals per residue: φ is the C(i-1)–N–Cα–C torsion, ψ is the N–Cα–C–N(i+1) torsion, both in degrees on (−180°, 180°]. α-helical residues cluster near (−60°, −45°); β-strand residues near (−120°, +130°). A Ramachandran plot is simply a scatter of (φ, ψ) for every residue.

Radius of gyration, Cα contacts, bounding box. Radius of gyration (Rg) is the root-mean-square distance of Cα atoms from their centroid — a single number for overall size and compactness. A globular domain of N residues has Rg ≈ 2.2·N^0.38 Å; an extended or disordered chain has a much larger Rg. The Cα contact count is the number of residue pairs whose Cα atoms are within 8 Å and are more than four positions apart in sequence — a standard proxy for tertiary packing density. The bounding box is the smallest axis-aligned box enclosing all Cα atoms.

Se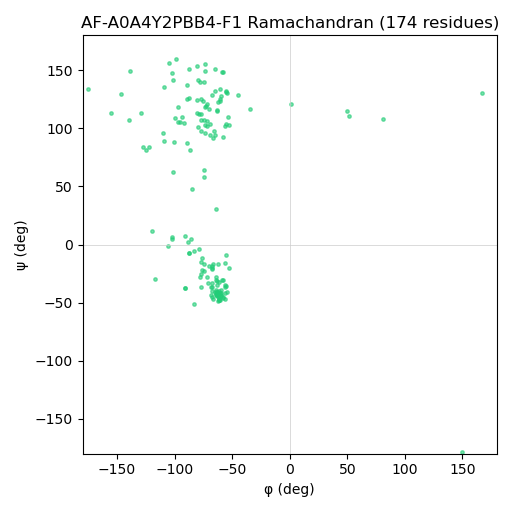condary structure (3-state, P-SEA). Three-state secondary structure (P-SEA) collapses the eight DSSP classes into helix (a), strand (b), and coil (c). P-SEA assigns these from Cα geometry alone — distances and angles — without requiring backbone oxygens, so it works on any Cα trace.

Secondary structure (8-state, DSSP). DSSP 8-state secondary structure assigns each residue one of H (α-helix), G (3₁₀-helix), I (π-helix), E (extended β-strand), B (isolated β-bridge), T (hydrogen-bonded turn), S (bend), or '-' (coil). The assignment is computed from backbone hydrogen-bond geometry via the Kabsch–Sander algorithm.

Foldseek 3Di. A 3Di character summarizes, for each residue, the relative orientation of the Cα frame of its nearest spatial neighbor. Because it encodes fold topology rather than chemistry, 3Di alignments detect remote structural similarity that sequence alignment misses.

mmCIF coordinates. The mmCIF block holds the 3D Cartesian coordinates of each backbone atom (N, Cα, C, O) in ångströms. mmCIF is the PDB's canonical archive format — a tagged-loop text representation of the atomic model.

Sequence. Sequence gives the chain of amino acids in standard one-letter code (A=alanine, C=cysteine, …, Y=tyrosine), read N→C. It is the only feature that is directly encoded by the gene; all structural features are derived from the folded form of this sequence.